Protein AF-A0A529M9T6-F1 (afdb_monomer_lite)

Radius of gyration: 28.78 Å; chains: 1; bounding box: 66×25×83 Å

pLDDT: mean 85.81, std 8.98, range [52.19, 96.62]

Sequence (187 aa):
VKELLFAYVKSPSLRHIRDPYSLIRLAQEIVRRIDRGNSIWRKWDGQREVLLKSALGCWVPIEALRDFINEMPGPQVTTTDVSQRLRAFEDEEYFSYPKEELRPGCLAIYEKETAEGTELPAIIGLLRDHVEREEEWLRLEQEERYKRSREEDRIAREQRLLSGADCKWTQLQKSPHWYCRANGRTY

Foldseek 3Di:
DVVLVVVVVPPPDPVLVVDPVSVVVSVVVVCCVVCVVVPLPQQDDPVLVVLLVLLALFADPLVLSQVVSCVDDGDRDDSVSSVVSSVVCVVPPVGDHHDPVCNVVLVVLVVVCVVVVHDPSVSSVVRVVSSVVVVVVVVVVVVVVVVVVVVVVLVVQLVCVVVQHFHDWHDHPPDPDTWTADPSDID

Secondary structure (DSSP, 8-state):
-HHHHHHHHT-S-SHHHH-HHHHHHHHHHHHHHHHTT--STTS--HHHHHHHHHTTTS---HHHHHHHHHHSSSS---HHHHHHHHHHHHHHS-PPPPPGGGHHHHHHHHHHHHHHT--HHHHHHHHHHHHHHHHHHHHHHHHHHHHHHHHHHHHHHHHHHHHT--EEEEESTT-S-EEEEETTEE-

Structure (mmCIF, N/CA/C/O backbone):
data_AF-A0A529M9T6-F1
#
_entry.id   AF-A0A529M9T6-F1
#
loop_
_atom_site.group_PDB
_atom_site.id
_atom_site.type_symbol
_atom_site.label_atom_id
_atom_site.label_alt_id
_atom_site.label_comp_id
_atom_site.label_asym_id
_atom_site.label_entity_id
_atom_site.label_seq_id
_atom_site.pdbx_PDB_ins_code
_atom_site.Cartn_x
_atom_site.Cartn_y
_atom_site.Cartn_z
_atom_site.occupancy
_atom_site.B_iso_or_equiv
_atom_site.auth_seq_id
_atom_site.auth_comp_id
_atom_site.auth_asym_id
_atom_site.auth_atom_id
_atom_site.pdbx_PDB_model_num
ATOM 1 N N . VAL A 1 1 ? 10.023 9.482 29.585 1.00 77.38 1 VAL A N 1
ATOM 2 C CA . VAL A 1 1 ? 10.891 8.369 29.123 1.00 77.38 1 VAL A CA 1
ATOM 3 C C . VAL A 1 1 ? 12.274 8.430 29.759 1.00 77.38 1 VAL A C 1
ATOM 5 O O . VAL A 1 1 ? 12.606 7.513 30.493 1.00 77.38 1 VAL A O 1
ATOM 8 N N . LYS A 1 2 ? 13.039 9.520 29.573 1.00 81.38 2 LYS A N 1
ATOM 9 C CA . LYS A 1 2 ? 14.384 9.705 30.158 1.00 81.38 2 LYS A CA 1
ATOM 10 C C . LYS A 1 2 ? 14.455 9.383 31.662 1.00 81.38 2 LYS A C 1
ATOM 12 O O . LYS A 1 2 ? 15.309 8.614 32.080 1.00 81.38 2 LYS A O 1
ATOM 17 N N . GLU A 1 3 ? 13.516 9.892 32.456 1.00 83.38 3 GLU A N 1
ATOM 18 C CA . GLU A 1 3 ? 13.444 9.626 33.905 1.00 83.38 3 GLU A CA 1
ATOM 19 C C . GLU A 1 3 ? 13.220 8.146 34.255 1.00 83.38 3 GLU A C 1
ATOM 21 O O . GLU A 1 3 ? 13.843 7.654 35.189 1.00 83.38 3 GLU A O 1
ATOM 26 N N . LEU A 1 4 ? 12.394 7.421 33.489 1.00 83.69 4 LEU A N 1
ATOM 27 C CA . LEU A 1 4 ? 12.143 5.988 33.703 1.00 83.69 4 LEU A CA 1
ATOM 28 C C . LEU A 1 4 ? 13.400 5.158 33.432 1.00 83.69 4 LEU A C 1
ATOM 30 O O . LEU A 1 4 ? 13.727 4.265 34.205 1.00 83.69 4 LEU A O 1
ATOM 34 N N . LEU A 1 5 ? 14.132 5.492 32.366 1.00 83.81 5 LEU A N 1
ATOM 35 C CA . LEU A 1 5 ? 15.400 4.840 32.037 1.00 83.81 5 LEU A CA 1
ATOM 36 C C . LEU A 1 5 ? 16.449 5.096 33.124 1.00 83.81 5 LEU A C 1
ATOM 38 O O . LEU A 1 5 ? 17.110 4.163 33.572 1.00 83.81 5 LEU A O 1
ATOM 42 N N . PHE A 1 6 ? 16.566 6.337 33.607 1.00 84.81 6 PHE A N 1
ATOM 43 C CA . PHE A 1 6 ? 17.484 6.648 34.704 1.00 84.81 6 PHE A CA 1
ATOM 44 C C . PHE A 1 6 ? 17.085 5.972 36.015 1.00 84.81 6 PHE A C 1
ATOM 46 O O . PHE A 1 6 ? 17.969 5.493 36.717 1.00 84.81 6 PHE A O 1
ATOM 53 N N . ALA A 1 7 ? 15.795 5.899 36.344 1.00 82.81 7 ALA A N 1
ATOM 54 C CA . ALA A 1 7 ? 15.318 5.184 37.526 1.00 82.81 7 ALA A CA 1
ATOM 55 C C . ALA A 1 7 ? 15.616 3.679 37.435 1.00 82.81 7 ALA A C 1
ATOM 57 O O . ALA A 1 7 ? 16.066 3.081 38.409 1.00 82.81 7 ALA A O 1
ATOM 58 N N . TYR A 1 8 ? 15.442 3.087 36.250 1.00 83.25 8 TYR A N 1
ATOM 59 C CA . TYR A 1 8 ? 15.767 1.686 36.007 1.00 83.25 8 TYR A CA 1
ATOM 60 C C . TYR A 1 8 ? 17.269 1.422 36.146 1.00 83.25 8 TYR A C 1
ATOM 62 O O . TYR A 1 8 ? 17.666 0.503 36.847 1.00 83.25 8 TYR A O 1
ATOM 70 N N . VAL A 1 9 ? 18.129 2.246 35.546 1.00 82.56 9 VAL A N 1
ATOM 71 C CA . VAL A 1 9 ? 19.590 2.048 35.602 1.00 82.56 9 VAL A CA 1
ATOM 72 C C . VAL A 1 9 ? 20.173 2.358 36.988 1.00 82.56 9 VAL A C 1
ATOM 74 O O . VAL A 1 9 ? 21.139 1.721 37.394 1.00 82.56 9 VAL A O 1
ATOM 77 N N . LYS A 1 10 ? 19.582 3.296 37.741 1.00 81.06 10 LYS A N 1
ATOM 78 C CA . LYS A 1 10 ? 20.020 3.662 39.103 1.00 81.06 10 LYS A CA 1
ATOM 79 C C . LYS A 1 10 ? 19.550 2.697 40.199 1.00 81.06 10 LYS A C 1
ATOM 81 O O . LYS A 1 10 ? 19.885 2.913 41.362 1.00 81.06 10 LYS A O 1
ATOM 86 N N . SER A 1 11 ? 18.772 1.667 39.860 1.00 77.69 11 SER A N 1
ATOM 87 C CA . SER A 1 11 ? 18.378 0.625 40.813 1.00 77.69 11 SER A CA 1
ATOM 88 C C . SER A 1 11 ? 19.625 -0.002 41.465 1.00 77.69 11 SER A C 1
ATOM 90 O O . SER A 1 11 ? 20.538 -0.403 40.743 1.00 77.69 11 SER A O 1
ATOM 92 N N . PRO A 1 12 ? 19.673 -0.136 42.806 1.00 72.75 12 PRO A N 1
ATOM 93 C CA . PRO A 1 12 ? 20.829 -0.697 43.518 1.00 72.75 12 PRO A CA 1
ATOM 94 C C . PRO A 1 12 ? 21.137 -2.154 43.151 1.00 72.75 12 PRO A C 1
ATOM 96 O O . PRO A 1 12 ? 22.281 -2.598 43.217 1.00 72.75 12 PRO A O 1
ATOM 99 N N . SER A 1 13 ? 20.112 -2.917 42.773 1.00 74.31 13 SER A N 1
ATOM 100 C CA . SER A 1 13 ? 20.285 -4.255 42.212 1.00 74.31 13 SER A CA 1
ATOM 101 C C . SER A 1 13 ? 20.585 -4.109 40.730 1.00 74.31 13 SER A C 1
ATOM 103 O O . SER A 1 13 ? 19.884 -3.353 40.084 1.00 74.31 13 SER A O 1
ATOM 105 N N . LEU A 1 14 ? 21.570 -4.828 40.184 1.00 75.12 14 LEU A N 1
ATOM 106 C CA . LEU A 1 14 ? 21.816 -4.921 38.732 1.00 75.12 14 LEU A CA 1
ATOM 107 C C . LEU A 1 14 ? 21.153 -6.159 38.104 1.00 75.12 14 LEU A C 1
ATOM 109 O O . LEU A 1 14 ? 21.228 -6.361 36.892 1.00 75.12 14 LEU A O 1
ATOM 113 N N . ARG A 1 15 ? 20.518 -7.014 38.921 1.00 75.62 15 ARG A N 1
ATOM 114 C CA . ARG A 1 15 ? 19.908 -8.273 38.461 1.00 75.62 15 ARG A CA 1
ATOM 115 C C . ARG A 1 15 ? 18.728 -8.031 37.524 1.00 75.62 15 ARG A C 1
ATOM 117 O O . ARG A 1 15 ? 18.548 -8.788 36.580 1.00 75.62 15 ARG A O 1
ATOM 124 N N . HIS A 1 16 ? 17.972 -6.959 37.748 1.00 74.44 16 HIS A N 1
ATOM 125 C CA . HIS A 1 16 ? 16.815 -6.593 36.931 1.00 74.44 16 HIS A CA 1
ATOM 126 C C . HIS A 1 16 ? 17.214 -6.172 35.507 1.00 74.44 16 HIS A C 1
ATOM 128 O O . HIS A 1 16 ? 16.446 -6.378 34.581 1.00 74.44 16 HIS A O 1
ATOM 134 N N . ILE A 1 17 ? 18.436 -5.671 35.283 1.00 76.56 17 ILE A N 1
ATOM 135 C CA . ILE A 1 17 ? 18.924 -5.317 33.934 1.00 76.56 17 ILE A CA 1
ATOM 136 C C . ILE A 1 17 ? 19.012 -6.550 33.024 1.00 76.56 17 ILE A C 1
ATOM 138 O O . ILE A 1 17 ? 18.833 -6.432 31.816 1.00 76.56 17 ILE A O 1
ATOM 142 N N . ARG A 1 18 ? 19.275 -7.731 33.597 1.00 73.88 18 ARG A N 1
ATOM 143 C CA . ARG A 1 18 ? 19.380 -9.003 32.864 1.00 73.88 18 ARG A CA 1
ATOM 144 C C . ARG A 1 18 ? 18.136 -9.883 32.994 1.00 73.88 18 ARG A C 1
ATOM 146 O O . ARG A 1 18 ? 18.098 -10.942 32.379 1.00 73.88 18 ARG A O 1
ATOM 153 N N . ASP A 1 19 ? 17.154 -9.470 33.790 1.00 82.06 19 ASP A N 1
ATOM 154 C CA . ASP A 1 19 ? 15.892 -10.182 33.967 1.00 82.06 19 ASP A CA 1
ATOM 155 C C . ASP A 1 19 ? 14.918 -9.804 32.836 1.00 82.06 19 ASP A C 1
ATOM 157 O O . ASP A 1 19 ? 14.508 -8.638 32.748 1.00 82.06 19 ASP A O 1
ATOM 161 N N . PRO A 1 20 ? 14.512 -10.764 31.984 1.00 78.81 20 PRO A N 1
ATOM 162 C CA . PRO A 1 20 ? 13.568 -10.507 30.901 1.00 78.81 20 PRO A CA 1
ATOM 163 C C . PRO A 1 20 ? 12.250 -9.900 31.391 1.00 78.81 20 PRO A C 1
ATOM 165 O O . PRO A 1 20 ? 11.686 -9.036 30.722 1.00 78.81 20 PRO A O 1
ATOM 168 N N . TYR A 1 21 ? 11.774 -10.293 32.576 1.00 81.00 21 TYR A N 1
ATOM 169 C CA . TYR A 1 21 ? 10.503 -9.807 33.107 1.00 81.00 21 TYR A CA 1
ATOM 170 C C . TYR A 1 21 ? 10.567 -8.321 33.487 1.00 81.00 21 TYR A C 1
ATOM 172 O O . TYR A 1 21 ? 9.684 -7.534 33.136 1.00 81.00 21 TYR A O 1
ATOM 180 N N . SER A 1 22 ? 11.647 -7.908 34.149 1.00 83.25 22 SER A N 1
ATOM 181 C CA . SER A 1 22 ? 11.893 -6.508 34.506 1.00 83.25 22 SER A CA 1
ATOM 182 C C . SER A 1 22 ? 12.044 -5.603 33.276 1.00 83.25 22 SER A C 1
ATOM 184 O O . SER A 1 22 ? 11.529 -4.481 33.278 1.00 83.25 22 SER A O 1
ATOM 186 N N . LEU A 1 23 ? 12.673 -6.103 32.204 1.00 81.81 23 LEU A N 1
ATOM 187 C CA . LEU A 1 23 ? 12.792 -5.382 30.933 1.00 81.81 23 LEU A CA 1
ATOM 188 C C . LEU A 1 23 ? 11.438 -5.221 30.233 1.00 81.81 23 LEU A C 1
ATOM 190 O O . LEU A 1 23 ? 11.101 -4.115 29.811 1.00 81.81 23 LEU A O 1
ATOM 194 N N . ILE A 1 24 ? 10.638 -6.291 30.163 1.00 79.31 24 ILE A N 1
ATOM 195 C CA . ILE A 1 24 ? 9.276 -6.247 29.606 1.00 79.31 24 ILE A CA 1
ATOM 196 C C . ILE A 1 24 ? 8.422 -5.237 30.378 1.00 79.31 24 ILE A C 1
ATOM 198 O O . ILE A 1 24 ? 7.727 -4.417 29.777 1.00 79.31 24 ILE A O 1
ATOM 202 N N . ARG A 1 25 ? 8.519 -5.231 31.711 1.00 83.88 25 ARG A N 1
ATOM 203 C CA . ARG A 1 25 ? 7.798 -4.278 32.560 1.00 83.88 25 ARG A CA 1
ATOM 204 C C . ARG A 1 25 ? 8.230 -2.831 32.309 1.00 83.88 25 ARG A C 1
ATOM 206 O O . ARG A 1 25 ? 7.371 -1.957 32.211 1.00 83.88 25 ARG A O 1
ATOM 213 N N . LEU A 1 26 ? 9.533 -2.561 32.181 1.00 85.81 26 LEU A N 1
ATOM 214 C CA . LEU A 1 26 ? 10.032 -1.223 31.844 1.00 85.81 26 LEU A CA 1
ATOM 215 C C . LEU A 1 26 ? 9.532 -0.770 30.469 1.00 85.81 26 LEU A C 1
ATOM 217 O O . LEU A 1 26 ? 9.097 0.372 30.330 1.00 85.81 26 LEU A O 1
ATOM 221 N N . ALA A 1 27 ? 9.574 -1.654 29.471 1.00 80.06 27 ALA A N 1
ATOM 222 C CA . ALA A 1 27 ? 9.072 -1.365 28.133 1.00 80.06 27 ALA A CA 1
ATOM 223 C C . ALA A 1 27 ? 7.578 -1.010 28.170 1.00 80.06 27 ALA A C 1
ATOM 225 O O . ALA A 1 27 ? 7.183 0.023 27.632 1.00 80.06 27 ALA A O 1
ATOM 226 N N . GLN A 1 28 ? 6.763 -1.787 28.890 1.00 79.50 28 GLN A N 1
ATOM 227 C CA . GLN A 1 28 ? 5.339 -1.494 29.089 1.00 79.50 28 GLN A CA 1
ATOM 228 C C . GLN A 1 28 ? 5.109 -0.143 29.780 1.00 79.50 28 GLN A C 1
ATOM 230 O O . GLN A 1 28 ? 4.213 0.602 29.388 1.00 79.50 28 GLN A O 1
ATOM 235 N N . GLU A 1 29 ? 5.918 0.209 30.779 1.00 82.56 29 GLU A N 1
ATOM 236 C CA . GLU A 1 29 ? 5.811 1.486 31.494 1.00 82.56 29 GLU A CA 1
ATOM 237 C C . GLU A 1 29 ? 6.210 2.680 30.609 1.00 82.56 29 GLU A C 1
ATOM 239 O O . GLU A 1 29 ? 5.573 3.736 30.636 1.00 82.56 29 GLU A O 1
ATOM 244 N N . ILE A 1 30 ? 7.245 2.507 29.779 1.00 83.50 30 ILE A N 1
ATOM 245 C CA . ILE A 1 30 ? 7.661 3.492 28.776 1.00 83.50 30 ILE A CA 1
ATOM 246 C C . ILE A 1 30 ? 6.542 3.700 27.759 1.00 83.50 30 ILE A C 1
ATOM 248 O O . ILE A 1 30 ? 6.157 4.847 27.537 1.00 83.50 30 ILE A O 1
ATOM 252 N N . VAL A 1 31 ? 5.993 2.616 27.205 1.00 76.12 31 VAL A N 1
ATOM 253 C CA . VAL A 1 31 ? 4.872 2.664 26.260 1.00 76.12 31 VAL A CA 1
ATOM 254 C C . VAL A 1 31 ? 3.684 3.374 26.900 1.00 76.12 31 VAL A C 1
ATOM 256 O O . VAL A 1 31 ? 3.234 4.371 26.355 1.00 76.12 31 VAL A O 1
ATOM 259 N N . ARG A 1 32 ? 3.253 2.988 28.107 1.00 74.69 32 ARG A N 1
ATOM 260 C CA . ARG A 1 32 ? 2.145 3.650 28.826 1.00 74.69 32 ARG A CA 1
ATOM 261 C C . ARG A 1 32 ? 2.371 5.147 29.045 1.00 74.69 32 ARG A C 1
ATOM 263 O O . ARG A 1 32 ? 1.433 5.937 28.948 1.00 74.69 32 ARG A O 1
ATOM 270 N N . ARG A 1 33 ? 3.602 5.562 29.361 1.00 78.00 33 ARG A N 1
ATOM 271 C CA . ARG A 1 33 ? 3.925 6.972 29.642 1.00 78.00 33 ARG A CA 1
ATOM 272 C C . ARG A 1 33 ? 4.115 7.811 28.378 1.00 78.00 33 ARG A C 1
ATOM 274 O O . ARG A 1 33 ? 3.954 9.030 28.449 1.00 78.00 33 ARG A O 1
ATOM 281 N N . ILE A 1 34 ? 4.457 7.184 27.254 1.00 71.81 34 ILE A N 1
ATOM 282 C CA . ILE A 1 34 ? 4.408 7.797 25.920 1.00 71.81 34 ILE A CA 1
ATOM 283 C C . ILE A 1 34 ? 2.951 7.905 25.458 1.00 71.81 34 ILE A C 1
ATOM 285 O O . ILE A 1 34 ? 2.547 8.963 24.987 1.00 71.81 34 ILE A O 1
ATOM 289 N N . ASP A 1 35 ? 2.164 6.854 25.685 1.00 65.31 35 ASP A N 1
ATOM 290 C CA . ASP A 1 35 ? 0.774 6.722 25.250 1.00 65.31 35 ASP A CA 1
ATOM 291 C C . ASP A 1 35 ? -0.147 7.769 25.904 1.00 65.31 35 ASP A C 1
ATOM 293 O O . ASP A 1 35 ? -1.124 8.162 25.292 1.00 65.31 35 ASP A O 1
ATOM 297 N N . ARG A 1 36 ? 0.161 8.303 27.105 1.00 56.84 36 ARG A N 1
ATOM 298 C CA . ARG A 1 36 ? -0.544 9.440 27.773 1.00 56.84 36 ARG A CA 1
ATOM 299 C C . ARG A 1 36 ? -2.090 9.399 27.718 1.00 56.84 36 ARG A C 1
ATOM 301 O O . ARG A 1 36 ? -2.734 10.439 27.814 1.00 56.84 36 ARG A O 1
ATOM 308 N N . GLY A 1 37 ? -2.705 8.225 27.564 1.00 53.19 37 GLY A N 1
ATOM 309 C CA . GLY A 1 37 ? -4.151 8.106 27.333 1.00 53.19 37 GLY A CA 1
ATOM 310 C C . GLY A 1 37 ? -4.627 8.601 25.958 1.00 53.19 37 GLY A C 1
ATOM 311 O O . GLY A 1 37 ? -5.825 8.567 25.689 1.00 53.19 37 GLY A O 1
ATOM 312 N N . ASN A 1 38 ? -3.715 9.002 25.072 1.00 52.19 38 ASN A N 1
ATOM 313 C CA . ASN A 1 38 ? -3.966 9.364 23.683 1.00 52.19 38 ASN A CA 1
ATOM 314 C C . ASN A 1 38 ? -4.012 8.091 22.830 1.00 52.19 38 ASN A C 1
ATOM 316 O O . ASN A 1 38 ? -3.190 7.818 21.960 1.00 52.19 38 ASN A O 1
ATOM 320 N N . SER A 1 39 ? -4.998 7.278 23.175 1.00 57.28 39 SER A N 1
ATOM 321 C CA . SER A 1 39 ? -5.286 5.967 22.637 1.00 57.28 39 SER A CA 1
ATOM 322 C C . SER A 1 39 ? -5.776 6.084 21.185 1.00 57.28 39 SER A C 1
ATOM 324 O O . SER A 1 39 ? -6.949 5.868 20.886 1.00 57.28 39 SER A O 1
ATOM 326 N N . ILE A 1 40 ? -4.886 6.405 20.252 1.00 55.69 40 ILE A N 1
ATOM 327 C CA . ILE A 1 40 ? -5.127 6.049 18.850 1.00 55.69 40 ILE A CA 1
ATOM 328 C C . ILE A 1 40 ? -5.245 4.517 18.804 1.00 55.69 40 ILE A C 1
ATOM 330 O O . ILE A 1 40 ? -6.200 3.987 18.260 1.00 55.69 40 ILE A O 1
ATOM 334 N N . TRP A 1 41 ? -4.387 3.811 19.548 1.00 60.53 41 TRP A N 1
ATOM 335 C CA . TRP A 1 41 ? -4.288 2.350 19.574 1.00 60.53 41 TRP A CA 1
ATOM 336 C C . TRP A 1 41 ? -5.433 1.583 20.254 1.00 60.53 41 TRP A C 1
ATOM 338 O O . TRP A 1 41 ? -5.627 0.429 19.907 1.00 60.53 41 TRP A O 1
ATOM 348 N N . ARG A 1 42 ? -6.220 2.157 21.185 1.00 67.75 42 ARG A N 1
ATOM 349 C CA . ARG A 1 42 ? -7.407 1.444 21.737 1.00 67.75 42 ARG A CA 1
ATOM 350 C C . ARG A 1 42 ? -8.701 1.721 20.966 1.00 67.75 42 ARG A C 1
ATOM 352 O O . ARG A 1 42 ? -9.728 1.150 21.314 1.00 67.75 42 ARG A O 1
ATOM 359 N N . LYS A 1 43 ? -8.681 2.608 19.959 1.00 76.19 43 LYS A N 1
ATOM 360 C CA . LYS A 1 43 ? -9.819 2.805 19.033 1.00 76.19 43 LYS A CA 1
ATOM 361 C C . LYS A 1 43 ? -9.922 1.679 18.002 1.00 76.19 43 LYS A C 1
ATOM 363 O O . LYS A 1 43 ? -10.978 1.492 17.397 1.00 76.19 43 LYS A O 1
ATOM 368 N N . TRP A 1 44 ? -8.816 0.968 17.823 1.00 81.88 44 TRP A N 1
ATOM 369 C CA . TRP A 1 44 ? -8.627 -0.094 16.857 1.00 81.88 44 TRP A CA 1
ATOM 370 C C . TRP A 1 44 ? -8.701 -1.430 17.589 1.00 81.88 44 TRP A C 1
ATOM 372 O O . TRP A 1 44 ? -7.797 -1.796 18.336 1.00 81.88 44 TRP A O 1
ATOM 382 N N . ASP A 1 45 ? -9.831 -2.115 17.440 1.00 79.62 45 ASP A N 1
ATOM 383 C CA . ASP A 1 45 ? -9.969 -3.514 17.830 1.00 79.62 45 ASP A CA 1
ATOM 384 C C . ASP A 1 45 ? -9.694 -4.426 16.625 1.00 79.62 45 ASP A C 1
ATOM 386 O O . ASP A 1 45 ? -9.535 -3.959 15.495 1.00 79.62 45 ASP A O 1
ATOM 390 N N . GLY A 1 46 ? -9.639 -5.740 16.853 1.00 82.06 46 GLY A N 1
ATOM 391 C CA . GLY A 1 46 ? -9.264 -6.689 15.806 1.00 82.06 46 GLY A CA 1
ATOM 392 C C . GLY A 1 46 ? -10.141 -6.615 14.550 1.00 82.06 46 GLY A C 1
ATOM 393 O O . GLY A 1 46 ? -9.615 -6.723 13.449 1.00 82.06 46 GLY A O 1
ATOM 394 N N . GLN A 1 47 ? -11.454 -6.391 14.675 1.00 87.19 47 GLN A N 1
ATOM 395 C CA . GLN A 1 47 ? -12.334 -6.339 13.501 1.00 87.19 47 GLN A CA 1
ATOM 396 C C . GLN A 1 47 ? -12.161 -5.033 12.719 1.00 87.19 47 GLN A C 1
ATOM 398 O O . GLN A 1 47 ? -12.080 -5.065 11.490 1.00 87.19 47 GLN A O 1
ATOM 403 N N . ARG A 1 48 ? -12.049 -3.896 13.416 1.00 91.38 48 ARG A N 1
ATOM 404 C CA . ARG A 1 48 ? -11.799 -2.589 12.789 1.00 91.38 48 ARG A CA 1
ATOM 405 C C . ARG A 1 48 ? -10.440 -2.550 12.092 1.00 91.38 48 ARG A C 1
ATOM 407 O O . ARG A 1 48 ? -10.322 -1.988 11.006 1.00 91.38 48 ARG A O 1
ATOM 414 N N . GLU A 1 49 ? -9.423 -3.177 12.685 1.00 90.06 49 GLU A N 1
ATOM 415 C CA . GLU A 1 49 ? -8.108 -3.312 12.052 1.00 90.06 49 GLU A CA 1
ATOM 416 C C . GLU A 1 49 ? -8.145 -4.198 10.813 1.00 90.06 49 GLU A C 1
ATOM 418 O O . GLU A 1 49 ? -7.556 -3.830 9.802 1.00 90.06 49 GLU A O 1
ATOM 423 N N . VAL A 1 50 ? -8.846 -5.335 10.856 1.00 90.31 50 VAL A N 1
ATOM 424 C CA . VAL A 1 50 ? -8.960 -6.239 9.699 1.00 90.31 50 VAL A CA 1
ATOM 425 C C . VAL A 1 50 ? -9.574 -5.523 8.497 1.00 90.31 50 VAL A C 1
ATOM 427 O O . VAL A 1 50 ? -9.054 -5.648 7.388 1.00 90.31 50 VAL A O 1
ATOM 430 N N . LEU A 1 51 ? -10.626 -4.729 8.710 1.00 91.94 51 LEU A N 1
ATOM 431 C CA . LEU A 1 51 ? -11.231 -3.935 7.643 1.00 91.94 51 LEU A CA 1
ATOM 432 C C . LEU A 1 51 ? -10.240 -2.916 7.066 1.00 91.94 51 LEU A C 1
ATOM 434 O O . LEU A 1 51 ? -10.060 -2.863 5.850 1.00 91.94 51 LEU A O 1
ATOM 438 N N . LEU A 1 52 ? -9.561 -2.137 7.914 1.00 91.19 52 LEU A N 1
ATOM 439 C CA . LEU A 1 52 ? -8.573 -1.167 7.434 1.00 91.19 52 LEU A CA 1
ATOM 440 C C . LEU A 1 52 ? -7.441 -1.836 6.663 1.00 91.19 52 LEU A C 1
ATOM 442 O O . LEU A 1 52 ? -7.053 -1.339 5.612 1.00 91.19 52 LEU A O 1
ATOM 446 N N . LYS A 1 53 ? -6.952 -2.978 7.151 1.00 90.50 53 LYS A N 1
ATOM 447 C CA . LYS A 1 53 ? -5.921 -3.755 6.463 1.00 90.50 53 LYS A CA 1
ATOM 448 C C . LYS A 1 53 ? -6.388 -4.252 5.104 1.00 90.50 53 LYS A C 1
ATOM 450 O O . LYS A 1 53 ? -5.613 -4.226 4.158 1.00 90.50 53 LYS A O 1
ATOM 455 N N . SER A 1 54 ? -7.653 -4.657 4.975 1.00 90.19 54 SER A N 1
ATOM 456 C CA . SER A 1 54 ? -8.201 -5.029 3.666 1.00 90.19 54 SER A CA 1
ATOM 457 C C . SER A 1 54 ? -8.293 -3.853 2.693 1.00 90.19 54 SER A C 1
ATOM 459 O O . SER A 1 54 ? -8.238 -4.075 1.491 1.00 90.19 54 SER A O 1
ATOM 461 N N . ALA A 1 55 ? -8.395 -2.621 3.199 1.00 91.19 55 ALA A N 1
ATOM 462 C CA . ALA A 1 55 ? -8.406 -1.413 2.382 1.00 91.19 55 ALA A CA 1
ATOM 463 C C . ALA A 1 55 ? -6.992 -0.921 2.010 1.00 91.19 55 ALA A C 1
ATOM 465 O O . ALA A 1 55 ? -6.862 0.013 1.220 1.00 91.19 55 ALA A O 1
ATOM 466 N N . LEU A 1 56 ? -5.924 -1.524 2.548 1.00 88.81 56 LEU A N 1
ATOM 467 C CA . LEU A 1 56 ? -4.554 -1.146 2.196 1.00 88.81 56 LEU A CA 1
ATOM 468 C C . LEU A 1 56 ? -4.255 -1.466 0.734 1.00 88.81 56 LEU A C 1
ATOM 470 O O . LEU A 1 56 ? -4.692 -2.480 0.193 1.00 88.81 56 LEU A O 1
ATOM 474 N N . GLY A 1 57 ? -3.491 -0.582 0.094 1.00 85.44 57 GLY A N 1
ATOM 475 C CA . GLY A 1 57 ? -3.115 -0.729 -1.312 1.00 85.44 57 GLY A CA 1
ATOM 476 C C . GLY A 1 57 ? -4.244 -0.445 -2.309 1.00 85.44 57 GLY A C 1
ATOM 477 O O . GLY A 1 57 ? -3.997 -0.497 -3.510 1.00 85.44 57 GLY A O 1
ATOM 478 N N . CYS A 1 58 ? -5.451 -0.084 -1.858 1.00 90.00 58 CYS A N 1
ATOM 479 C CA . CYS A 1 58 ? -6.537 0.363 -2.730 1.00 90.00 58 CYS A CA 1
ATOM 480 C C . CYS A 1 58 ? -7.010 1.779 -2.378 1.00 90.00 58 CYS A C 1
ATOM 482 O O . CYS A 1 58 ? -6.833 2.266 -1.261 1.00 90.00 58 CYS A O 1
ATOM 484 N N . TRP A 1 59 ? -7.600 2.470 -3.354 1.00 92.56 59 TRP A N 1
ATOM 485 C CA . TRP A 1 59 ? -8.097 3.830 -3.159 1.00 92.56 59 TRP A CA 1
ATOM 486 C C . TRP A 1 59 ? -9.560 3.814 -2.724 1.00 92.56 59 TRP A C 1
ATOM 488 O O . TRP A 1 59 ? -10.465 3.759 -3.555 1.00 92.56 59 TRP A O 1
ATOM 498 N N . VAL A 1 60 ? -9.779 3.898 -1.412 1.00 93.44 60 VAL A N 1
ATOM 499 C CA . VAL A 1 60 ? -11.106 4.028 -0.794 1.00 93.44 60 VAL A CA 1
ATOM 500 C C . VAL A 1 60 ? -11.230 5.411 -0.151 1.00 93.44 60 VAL A C 1
ATOM 502 O O . VAL A 1 60 ? -10.287 5.846 0.520 1.00 93.44 60 VAL A O 1
ATOM 505 N N . PRO A 1 61 ? -12.367 6.117 -0.295 1.00 95.00 61 PRO A N 1
ATOM 506 C CA . PRO A 1 61 ? -12.594 7.364 0.428 1.00 95.00 61 PRO A CA 1
ATOM 507 C C . PRO A 1 61 ? -12.477 7.180 1.948 1.00 95.00 61 PRO A C 1
ATOM 509 O O . PRO A 1 61 ? -13.101 6.298 2.542 1.00 95.00 61 PRO A O 1
ATOM 512 N N . ILE A 1 62 ? -11.681 8.035 2.593 1.00 94.19 62 ILE A N 1
ATOM 513 C CA . ILE A 1 62 ? -11.394 7.949 4.035 1.00 94.19 62 ILE A CA 1
ATOM 514 C C . ILE A 1 62 ? -12.667 8.184 4.854 1.00 94.19 62 ILE A C 1
ATOM 516 O O . ILE A 1 62 ? -12.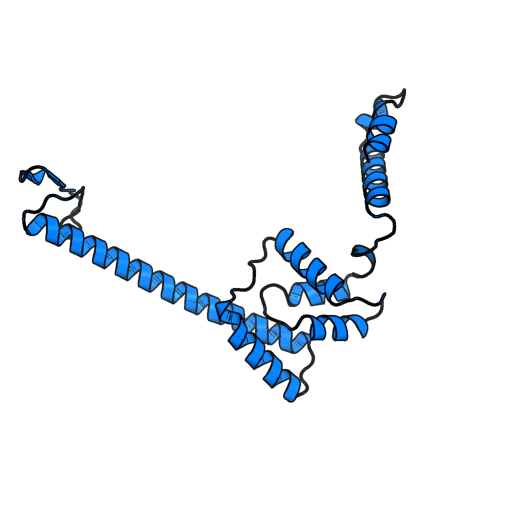855 7.582 5.910 1.00 94.19 62 ILE A O 1
ATOM 520 N N . GLU A 1 63 ? -13.549 9.050 4.366 1.00 94.88 63 GLU A N 1
ATOM 521 C CA . GLU A 1 63 ? -14.847 9.346 4.960 1.00 94.88 63 GLU A CA 1
ATOM 522 C C . GLU A 1 63 ? -15.731 8.098 4.999 1.00 94.88 63 GLU A C 1
ATOM 524 O O . GLU A 1 63 ? -16.313 7.808 6.040 1.00 94.88 63 GLU A O 1
ATOM 529 N N . ALA A 1 64 ? -15.748 7.315 3.918 1.00 94.19 64 ALA A N 1
ATOM 530 C CA . ALA A 1 64 ? -16.514 6.076 3.844 1.00 94.19 64 ALA A CA 1
ATOM 531 C C . ALA A 1 64 ? -15.990 5.024 4.829 1.00 94.19 64 ALA A C 1
ATOM 533 O O . ALA A 1 64 ? -16.769 4.393 5.542 1.00 94.19 64 ALA A O 1
ATOM 534 N N . LEU A 1 65 ? -14.662 4.884 4.928 1.00 94.88 65 LEU A N 1
ATOM 535 C CA . LEU A 1 65 ? -14.036 4.017 5.927 1.00 94.88 65 LEU A CA 1
ATOM 536 C C . LEU A 1 65 ? -14.396 4.464 7.347 1.00 94.88 65 LEU A C 1
ATOM 538 O O . LEU A 1 65 ? -14.784 3.636 8.166 1.00 94.88 65 LEU A O 1
ATOM 542 N N . ARG A 1 66 ? -14.297 5.767 7.64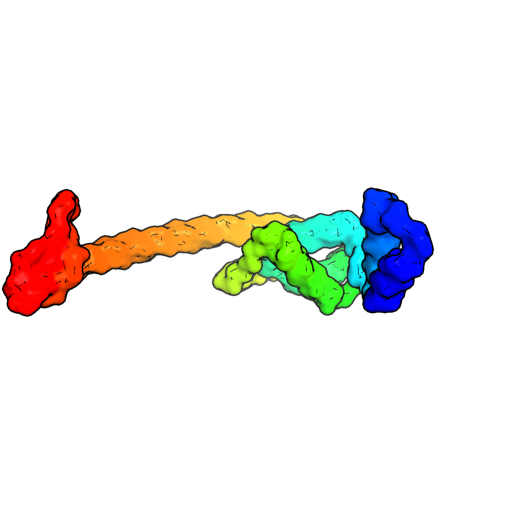3 1.00 95.50 66 ARG A N 1
ATOM 543 C CA . ARG A 1 66 ? -14.677 6.329 8.947 1.00 95.50 66 ARG A CA 1
ATOM 544 C C . ARG A 1 66 ? -16.124 5.986 9.291 1.00 95.50 66 ARG A C 1
ATOM 546 O O . ARG A 1 66 ? -16.376 5.553 10.413 1.00 95.50 66 ARG A O 1
ATOM 553 N N . ASP A 1 67 ? -17.046 6.225 8.365 1.00 95.25 67 ASP A N 1
ATOM 554 C CA . ASP A 1 67 ? -18.478 6.042 8.600 1.00 95.25 67 ASP A CA 1
ATOM 555 C C . ASP A 1 67 ? -18.792 4.582 8.901 1.00 95.25 67 ASP A C 1
ATOM 557 O O . ASP A 1 67 ? -19.346 4.291 9.959 1.00 95.25 67 ASP A O 1
ATOM 561 N N . PHE A 1 68 ? -18.277 3.663 8.084 1.00 94.62 68 PHE A N 1
ATOM 562 C CA . PHE A 1 68 ? -18.433 2.232 8.322 1.00 94.62 68 PHE A CA 1
ATOM 563 C C . PHE A 1 68 ? -17.797 1.775 9.647 1.00 94.62 68 PHE A C 1
ATOM 565 O O . PHE A 1 68 ? -18.400 1.034 10.418 1.00 94.62 68 PHE A O 1
ATOM 572 N N . ILE A 1 69 ? -16.586 2.241 9.978 1.00 94.25 69 ILE A N 1
ATOM 573 C CA . ILE A 1 69 ? -15.918 1.885 11.246 1.00 94.25 69 ILE A CA 1
ATOM 574 C C . ILE A 1 69 ? -16.711 2.387 12.460 1.00 94.25 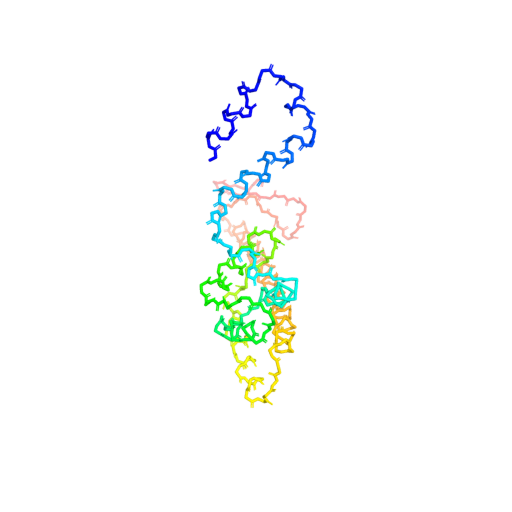69 ILE A C 1
ATOM 576 O O . ILE A 1 69 ? -16.719 1.735 13.506 1.00 94.25 69 ILE A O 1
ATOM 580 N N . ASN A 1 70 ? -17.378 3.534 12.342 1.00 94.50 70 ASN A N 1
ATOM 581 C CA . ASN A 1 70 ? -18.196 4.095 13.415 1.00 94.50 70 ASN A CA 1
ATOM 582 C C . ASN A 1 70 ? -19.532 3.367 13.614 1.00 94.50 70 ASN A C 1
ATOM 584 O O . ASN A 1 70 ? -20.112 3.497 14.694 1.00 94.50 70 ASN A O 1
ATOM 588 N N . GLU A 1 71 ? -19.992 2.589 12.633 1.00 93.75 71 GLU A N 1
ATOM 589 C CA . GLU A 1 71 ? -21.117 1.656 12.791 1.00 93.75 71 GLU A CA 1
ATOM 590 C C . GLU A 1 71 ? -20.710 0.388 13.556 1.00 93.75 71 GLU A C 1
ATOM 592 O O . GLU A 1 71 ? -21.533 -0.237 14.230 1.00 93.75 71 GLU A O 1
ATOM 597 N N . MET A 1 72 ? -19.425 0.024 13.517 1.00 91.75 72 MET A N 1
ATOM 598 C CA . MET A 1 72 ? -18.891 -1.103 14.280 1.00 91.75 72 MET A CA 1
ATOM 599 C C . MET A 1 72 ? -18.786 -0.765 15.780 1.00 91.75 72 MET A C 1
ATOM 601 O O . MET A 1 72 ? -18.506 0.384 16.140 1.00 91.75 72 MET A O 1
ATOM 605 N N . PRO A 1 73 ? -18.906 -1.752 16.691 1.00 88.81 73 PRO A N 1
ATOM 606 C CA . PRO A 1 73 ? -18.713 -1.532 18.124 1.00 88.81 73 PRO A CA 1
ATOM 607 C C . PRO A 1 73 ? -17.349 -0.905 18.441 1.00 88.81 73 PRO A C 1
ATOM 609 O O . PRO A 1 73 ? -16.337 -1.307 17.877 1.00 88.81 73 PRO A O 1
ATOM 612 N N . GLY A 1 74 ? -17.314 0.070 19.352 1.00 87.44 74 GLY A N 1
ATOM 613 C CA . GLY A 1 74 ? -16.076 0.686 19.840 1.00 87.44 74 GLY A CA 1
ATOM 614 C C . GLY A 1 74 ? -16.121 2.218 19.898 1.00 87.44 74 GLY A C 1
ATOM 615 O O . GLY A 1 74 ? -17.158 2.831 19.639 1.00 87.44 74 GLY A O 1
ATOM 616 N N . PRO A 1 75 ? -15.006 2.871 20.274 1.00 89.19 75 PRO A N 1
ATOM 617 C CA . PRO A 1 75 ? -14.942 4.327 20.365 1.00 89.19 75 PRO A CA 1
ATOM 618 C C . PRO A 1 75 ? -15.116 4.994 18.997 1.00 89.19 75 PRO A C 1
ATOM 620 O O . PRO A 1 75 ? -14.683 4.451 17.984 1.00 89.19 75 PRO A O 1
ATOM 623 N N . GLN A 1 76 ? -15.685 6.197 18.966 1.00 89.81 76 GLN A N 1
ATOM 624 C CA . GLN A 1 76 ? -15.796 6.969 17.728 1.00 89.81 76 GLN A CA 1
ATOM 625 C C . GLN A 1 76 ? -14.408 7.327 17.173 1.00 89.81 76 GLN A C 1
ATOM 627 O O . GLN A 1 76 ? -13.512 7.751 17.917 1.00 89.81 76 GLN A O 1
ATOM 632 N N . VAL A 1 77 ? -14.247 7.167 15.862 1.00 92.06 77 VAL A N 1
ATOM 633 C CA . VAL A 1 77 ? -13.042 7.521 15.113 1.00 92.06 77 VAL A CA 1
ATOM 634 C C . VAL A 1 77 ? -13.297 8.734 14.226 1.00 92.06 77 VAL A C 1
ATOM 636 O O . VAL A 1 77 ? -14.378 8.931 13.670 1.00 92.06 77 VAL A O 1
ATOM 639 N N . THR A 1 78 ? -12.275 9.570 14.099 1.00 92.00 78 THR A N 1
ATOM 640 C CA . THR A 1 78 ? -12.249 10.709 13.178 1.00 92.00 78 THR A CA 1
ATOM 641 C C . THR A 1 78 ? -11.585 10.320 11.857 1.00 92.00 78 THR A C 1
ATOM 643 O O . THR A 1 78 ? -10.871 9.321 11.780 1.00 92.00 78 THR A O 1
ATOM 646 N N . THR A 1 79 ? -11.755 11.136 10.813 1.00 92.81 79 THR A N 1
ATOM 647 C CA . THR A 1 79 ? -11.013 10.969 9.547 1.00 92.81 79 THR A CA 1
ATOM 648 C C . THR A 1 79 ? -9.500 11.002 9.767 1.00 92.81 79 THR A C 1
ATOM 650 O O . THR A 1 79 ? -8.766 10.225 9.160 1.00 92.81 79 THR A O 1
ATOM 653 N N . THR A 1 80 ? -9.027 11.850 10.686 1.00 89.88 80 THR A N 1
ATOM 654 C CA . THR A 1 80 ? -7.615 11.908 11.079 1.00 89.88 80 THR A CA 1
ATOM 655 C C . THR A 1 80 ? -7.155 10.603 11.719 1.00 89.88 80 THR A C 1
ATOM 657 O O . THR A 1 80 ? -6.071 10.133 11.386 1.00 89.88 80 THR A O 1
ATOM 660 N N . ASP A 1 81 ? -7.961 9.991 12.596 1.00 90.75 81 ASP A N 1
ATOM 661 C CA . ASP A 1 81 ? -7.616 8.697 13.200 1.00 90.75 81 ASP A CA 1
ATOM 662 C C . ASP A 1 81 ? -7.445 7.617 12.121 1.00 90.75 81 ASP A C 1
ATOM 664 O O . ASP A 1 81 ? -6.446 6.900 12.131 1.00 90.75 81 ASP A O 1
ATOM 668 N N . VAL A 1 82 ? -8.391 7.531 11.178 1.00 92.00 82 VAL A N 1
ATOM 669 C CA . VAL A 1 82 ? -8.366 6.565 10.064 1.00 92.00 82 VAL A CA 1
ATOM 670 C C . VAL A 1 82 ? -7.142 6.791 9.174 1.00 92.00 82 VAL A C 1
ATOM 672 O O . VAL A 1 82 ? -6.382 5.859 8.922 1.00 92.00 82 VAL A O 1
ATOM 675 N N . SER A 1 83 ? -6.907 8.034 8.742 1.00 90.38 83 SER A N 1
ATOM 676 C CA . SER A 1 83 ? -5.780 8.384 7.870 1.00 90.38 83 SER A CA 1
ATOM 677 C C . SER A 1 83 ? -4.429 8.072 8.517 1.00 90.38 83 SER A C 1
ATOM 679 O O . SER A 1 83 ? -3.555 7.493 7.875 1.00 90.38 83 SER A O 1
ATOM 681 N N . GLN A 1 84 ? -4.256 8.417 9.796 1.00 87.75 84 GLN A N 1
ATOM 682 C CA . GLN A 1 84 ? -3.024 8.113 10.525 1.00 87.75 84 GLN A CA 1
ATOM 683 C C . GLN A 1 84 ? -2.848 6.608 10.731 1.00 87.75 84 GLN A C 1
ATOM 685 O O . GLN A 1 84 ? -1.723 6.119 10.666 1.00 87.75 84 GLN A O 1
ATOM 690 N N . ARG A 1 85 ? -3.939 5.858 10.947 1.00 88.56 85 ARG A N 1
ATOM 691 C CA . ARG A 1 85 ? -3.850 4.406 11.119 1.00 88.56 85 ARG A CA 1
ATOM 692 C C . ARG A 1 85 ? -3.476 3.690 9.825 1.00 88.56 85 ARG A C 1
ATOM 694 O O . ARG A 1 85 ? -2.635 2.801 9.882 1.00 88.56 85 ARG A O 1
ATOM 701 N N . LEU A 1 86 ? -4.049 4.096 8.691 1.00 88.69 86 LEU A N 1
ATOM 702 C CA . LEU A 1 86 ? -3.673 3.574 7.374 1.00 88.69 86 LEU A CA 1
ATOM 703 C C . LEU A 1 86 ? -2.184 3.807 7.096 1.00 88.69 86 LEU A C 1
ATOM 705 O O . LEU A 1 86 ? -1.475 2.849 6.815 1.00 88.69 86 LEU A O 1
ATOM 709 N N . ARG A 1 87 ? -1.690 5.036 7.306 1.00 85.25 87 ARG A N 1
ATOM 710 C CA . ARG A 1 87 ? -0.257 5.351 7.157 1.00 85.25 87 ARG A CA 1
ATOM 711 C C . ARG A 1 87 ? 0.632 4.499 8.056 1.00 85.25 87 ARG A C 1
ATOM 713 O O . ARG A 1 87 ? 1.651 3.995 7.611 1.00 85.25 87 ARG A O 1
ATOM 720 N N . ALA A 1 88 ? 0.231 4.303 9.313 1.00 84.44 88 ALA A N 1
ATOM 721 C CA . ALA A 1 88 ? 0.984 3.451 10.228 1.00 84.44 88 ALA A CA 1
ATOM 722 C C . ALA A 1 88 ? 1.081 2.001 9.721 1.00 84.44 88 ALA A C 1
ATOM 724 O O . ALA A 1 88 ? 2.130 1.386 9.858 1.00 84.44 88 ALA A O 1
ATOM 725 N N . PHE A 1 89 ? 0.022 1.457 9.110 1.00 84.75 89 PHE A N 1
ATOM 726 C CA . PHE A 1 89 ? 0.083 0.122 8.509 1.00 84.75 89 PHE A CA 1
ATOM 727 C C . PHE A 1 89 ? 0.967 0.064 7.259 1.00 84.75 89 PHE A C 1
ATOM 729 O O . PHE A 1 89 ? 1.699 -0.909 7.087 1.00 84.75 89 PHE A O 1
ATOM 736 N N . GLU A 1 90 ? 0.925 1.092 6.410 1.00 81.62 90 GLU A N 1
ATOM 737 C CA . GLU A 1 90 ? 1.816 1.206 5.247 1.00 81.62 90 GLU A CA 1
ATOM 738 C C . GLU A 1 90 ? 3.292 1.210 5.681 1.00 81.62 90 GLU A C 1
ATOM 740 O O . GLU A 1 90 ? 4.116 0.521 5.080 1.00 81.62 90 GLU A O 1
ATOM 745 N N . ASP A 1 91 ? 3.607 1.908 6.776 1.00 78.62 91 ASP A N 1
ATOM 746 C CA . ASP A 1 91 ? 4.961 1.993 7.330 1.00 78.62 91 ASP A CA 1
ATOM 747 C C . ASP A 1 91 ? 5.413 0.691 8.037 1.00 78.62 91 ASP A C 1
ATOM 749 O O . ASP A 1 91 ? 6.604 0.369 8.041 1.00 78.62 91 ASP A O 1
ATOM 753 N N . GLU A 1 92 ? 4.492 -0.057 8.658 1.00 73.12 92 GLU A N 1
ATOM 754 C CA . GLU A 1 92 ? 4.795 -1.250 9.469 1.00 73.12 92 GLU A CA 1
ATOM 755 C C . GLU A 1 92 ? 4.864 -2.560 8.661 1.00 73.12 92 GLU A C 1
ATOM 757 O O . GLU A 1 92 ? 5.690 -3.422 8.969 1.00 73.12 92 GLU A O 1
ATOM 762 N N . GLU A 1 93 ? 3.997 -2.751 7.659 1.00 63.50 93 GLU A N 1
ATOM 763 C CA . GLU A 1 93 ? 3.701 -4.086 7.105 1.00 63.50 93 GLU A CA 1
ATOM 764 C C . GLU A 1 93 ? 4.255 -4.347 5.687 1.00 63.50 93 GLU A C 1
ATOM 766 O O . GLU A 1 93 ? 3.859 -5.316 5.044 1.00 63.50 93 GLU A O 1
ATOM 771 N N . TYR A 1 94 ? 5.214 -3.549 5.195 1.00 58.19 94 TYR A N 1
ATOM 772 C CA . TYR A 1 94 ? 5.759 -3.656 3.821 1.00 58.19 94 TYR A CA 1
ATOM 773 C C . TYR A 1 94 ? 4.677 -3.658 2.724 1.00 58.19 94 TYR A C 1
ATOM 775 O O . TYR A 1 94 ? 4.905 -4.166 1.621 1.00 58.19 94 TYR A O 1
ATOM 783 N N . PHE A 1 95 ? 3.495 -3.101 2.995 1.00 62.78 95 PHE A N 1
ATOM 784 C CA . PHE A 1 95 ? 2.516 -2.897 1.939 1.00 62.78 95 PHE A CA 1
ATOM 785 C C . PHE A 1 95 ? 3.048 -1.858 0.956 1.00 62.78 95 PHE A C 1
ATOM 787 O O . PHE A 1 95 ? 3.655 -0.859 1.340 1.00 62.78 95 PHE A O 1
ATOM 794 N N . SER A 1 96 ? 2.831 -2.101 -0.336 1.00 66.00 96 SER A N 1
ATOM 795 C CA . SER A 1 96 ? 3.072 -1.065 -1.332 1.00 66.00 96 SER A CA 1
ATOM 796 C C . SER A 1 96 ? 2.040 0.035 -1.133 1.00 66.00 96 SER A C 1
ATOM 798 O O . SER A 1 96 ? 0.843 -0.252 -1.065 1.00 66.00 96 SER A O 1
ATOM 800 N N . TYR A 1 97 ? 2.497 1.287 -1.101 1.00 74.31 97 TYR A N 1
ATOM 801 C CA . TYR A 1 97 ? 1.593 2.423 -1.235 1.00 74.31 97 TYR A CA 1
ATOM 802 C C . TYR A 1 97 ? 0.757 2.246 -2.512 1.00 74.31 97 TYR A C 1
ATOM 804 O O . TYR A 1 97 ? 1.303 1.811 -3.539 1.00 74.31 97 TYR A O 1
ATOM 812 N N . PRO A 1 98 ? -0.548 2.559 -2.465 1.00 79.75 98 PRO A N 1
ATOM 813 C CA . PRO A 1 98 ? -1.392 2.492 -3.644 1.00 79.75 98 PRO A CA 1
ATOM 814 C C . PRO A 1 98 ? -0.839 3.432 -4.722 1.00 79.75 98 PRO A C 1
ATOM 816 O O . PRO A 1 98 ? -0.557 4.604 -4.468 1.00 79.75 98 PRO A O 1
ATOM 819 N N . LYS A 1 99 ? -0.664 2.913 -5.939 1.00 85.50 99 LYS A N 1
ATOM 820 C CA . LYS A 1 99 ? -0.196 3.700 -7.088 1.00 85.50 99 LYS A CA 1
ATOM 821 C C . LYS A 1 99 ? -1.221 4.774 -7.443 1.00 85.50 99 LYS A C 1
ATOM 823 O O . LYS A 1 99 ? -2.403 4.463 -7.607 1.00 85.50 99 LYS A O 1
ATOM 828 N N . GLU A 1 100 ? -0.786 6.025 -7.579 1.00 88.62 100 GLU A N 1
ATOM 829 C CA . GLU A 1 100 ? -1.685 7.159 -7.860 1.00 88.62 100 GLU A C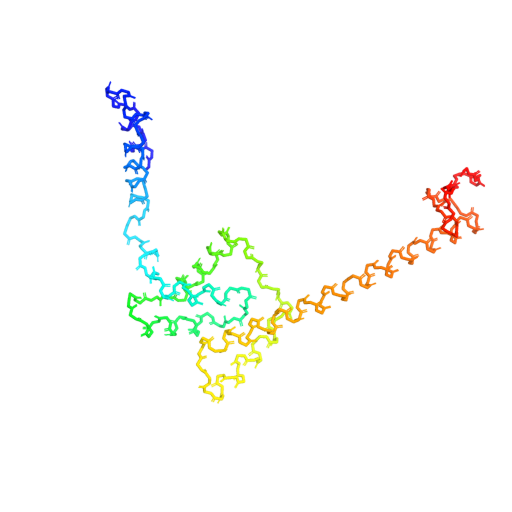A 1
ATOM 830 C C . GLU A 1 100 ? -2.404 6.986 -9.207 1.00 88.62 100 GLU A C 1
ATOM 832 O O . GLU A 1 100 ? -3.558 7.384 -9.351 1.00 88.62 100 GLU A O 1
ATOM 837 N N . GLU A 1 101 ? -1.771 6.317 -10.175 1.00 89.50 101 GLU A N 1
ATOM 838 C CA . GLU A 1 101 ? -2.344 6.036 -11.495 1.00 89.50 101 GLU A CA 1
ATOM 839 C C . GLU A 1 101 ? -3.621 5.185 -11.425 1.00 89.50 101 GLU A C 1
ATOM 841 O O . GLU A 1 101 ? -4.474 5.285 -12.305 1.00 89.50 101 GLU A O 1
ATOM 846 N N . LEU A 1 102 ? -3.782 4.380 -10.369 1.00 90.56 102 LEU A N 1
ATOM 847 C CA . LEU A 1 102 ? -4.932 3.488 -10.177 1.00 90.56 102 LEU A CA 1
ATOM 848 C C . LEU A 1 102 ? -6.095 4.155 -9.436 1.00 90.56 102 LEU A C 1
ATOM 850 O O . LEU A 1 102 ? -7.190 3.592 -9.350 1.00 90.56 102 LEU A O 1
ATOM 854 N N . ARG A 1 103 ? -5.885 5.367 -8.912 1.00 92.81 103 ARG A N 1
ATOM 855 C CA . ARG A 1 103 ? -6.895 6.106 -8.151 1.00 92.81 103 ARG A CA 1
ATOM 856 C C . ARG A 1 103 ? -8.188 6.345 -8.930 1.00 92.81 103 ARG A C 1
ATOM 858 O O . ARG A 1 103 ? -9.245 6.070 -8.363 1.00 92.81 103 ARG A O 1
ATOM 865 N N . PRO A 1 104 ? -8.166 6.807 -10.197 1.00 93.94 104 PRO A N 1
ATOM 866 C CA . PRO A 1 104 ? -9.401 7.061 -10.934 1.00 93.94 104 PRO A CA 1
ATOM 867 C C . PRO A 1 104 ? -10.236 5.792 -11.143 1.00 93.94 104 PRO A C 1
ATOM 869 O O . PRO A 1 104 ? -11.453 5.835 -10.989 1.00 93.94 104 PRO A O 1
ATOM 872 N N . GLY A 1 105 ? -9.588 4.660 -11.446 1.00 92.56 105 GLY A N 1
ATOM 873 C CA . GLY A 1 105 ? -10.267 3.376 -11.647 1.00 92.56 105 GLY A CA 1
ATOM 874 C C . GLY A 1 105 ? -10.928 2.865 -10.370 1.00 92.56 105 GLY A C 1
ATOM 875 O O . GLY A 1 105 ? -12.098 2.486 -10.376 1.00 92.56 105 GLY A O 1
ATOM 876 N N . CYS A 1 106 ? -10.216 2.959 -9.246 1.00 94.00 106 CYS A N 1
ATOM 877 C CA . CYS A 1 106 ? -10.763 2.606 -7.942 1.00 94.00 106 CYS A CA 1
ATOM 878 C C . CYS A 1 106 ? -11.957 3.487 -7.546 1.00 94.00 106 CYS A C 1
ATOM 880 O O . CYS A 1 106 ? -12.984 2.969 -7.116 1.00 94.00 106 CYS A O 1
ATOM 882 N N . LEU A 1 107 ? -11.859 4.809 -7.721 1.00 94.69 107 LEU A N 1
ATOM 883 C CA . LEU A 1 107 ? -12.963 5.716 -7.393 1.00 94.69 107 LEU A CA 1
ATOM 884 C C . LEU A 1 107 ? -14.197 5.453 -8.266 1.00 94.69 107 LEU A C 1
ATOM 886 O O . LEU A 1 107 ? -15.308 5.447 -7.745 1.00 94.69 107 LEU A O 1
ATOM 890 N N . ALA A 1 108 ? -14.012 5.148 -9.553 1.00 95.38 108 ALA A N 1
ATOM 891 C CA . ALA A 1 108 ? -15.119 4.801 -10.442 1.00 95.38 108 ALA A CA 1
ATOM 892 C C . ALA A 1 108 ? -15.844 3.515 -10.007 1.00 95.38 108 ALA A C 1
ATOM 894 O O . ALA A 1 108 ? -17.074 3.464 -10.024 1.00 95.38 108 ALA A O 1
ATOM 895 N N . ILE A 1 109 ? -15.099 2.483 -9.589 1.00 95.44 109 ILE A N 1
ATOM 896 C CA . ILE A 1 109 ? -15.685 1.251 -9.036 1.00 95.44 109 ILE A CA 1
ATOM 897 C C . ILE A 1 109 ? -16.418 1.562 -7.732 1.00 95.44 109 ILE A C 1
ATOM 899 O O . ILE A 1 109 ? -17.561 1.149 -7.564 1.00 95.44 109 ILE A O 1
ATOM 903 N N . TYR A 1 110 ? -15.795 2.325 -6.833 1.00 96.12 110 TYR A N 1
ATOM 904 C CA . TYR A 1 110 ? -16.406 2.705 -5.564 1.00 96.12 110 TYR A CA 1
ATOM 905 C C . TYR A 1 110 ? -17.743 3.436 -5.766 1.00 96.12 110 TYR A C 1
ATOM 907 O O . TYR A 1 110 ? -18.746 3.051 -5.168 1.00 96.12 110 TYR A O 1
ATOM 915 N N . GLU A 1 111 ? -17.782 4.457 -6.625 1.00 95.81 111 GLU A N 1
ATOM 916 C CA . GLU A 1 111 ? -18.996 5.236 -6.906 1.00 95.81 111 GLU A CA 1
ATOM 917 C C . GLU A 1 111 ? -20.101 4.372 -7.526 1.00 95.81 111 GLU A C 1
ATOM 919 O O . GLU A 1 111 ? -21.257 4.456 -7.105 1.00 95.81 111 GLU A O 1
ATOM 924 N N . LYS A 1 112 ? -19.742 3.508 -8.485 1.00 96.62 112 LYS A N 1
ATOM 925 C CA . LYS A 1 112 ? -20.672 2.574 -9.125 1.00 96.62 112 LYS A CA 1
ATOM 926 C C . LYS A 1 112 ? -21.303 1.626 -8.106 1.00 96.62 112 LYS A C 1
ATOM 928 O O . LYS A 1 112 ? -22.522 1.526 -8.030 1.00 96.62 112 LYS A O 1
ATOM 933 N N . GLU A 1 113 ? -20.480 0.945 -7.319 1.00 96.44 113 GLU A N 1
ATOM 934 C CA . GLU A 1 113 ? -20.943 -0.072 -6.373 1.00 96.44 113 GLU A CA 1
ATOM 935 C C . GLU A 1 113 ? -21.715 0.543 -5.199 1.00 96.44 113 GLU A C 1
ATOM 937 O O . GLU A 1 113 ? -22.706 -0.017 -4.735 1.00 96.44 113 GLU A O 1
ATOM 942 N N . THR A 1 114 ? -21.334 1.749 -4.771 1.00 93.94 114 THR A N 1
ATOM 943 C CA . THR A 1 114 ? -22.093 2.503 -3.764 1.00 93.94 114 THR A CA 1
ATOM 944 C C . THR A 1 114 ? -23.492 2.856 -4.279 1.00 93.94 114 THR A C 1
ATOM 946 O O . THR A 1 114 ? -24.465 2.753 -3.535 1.00 93.94 114 THR A O 1
ATOM 949 N N . ALA A 1 115 ? -23.624 3.233 -5.557 1.00 94.62 115 ALA A N 1
ATOM 950 C CA . ALA A 1 115 ? -24.925 3.508 -6.169 1.00 94.62 115 ALA A CA 1
ATOM 951 C C . ALA A 1 115 ? -25.800 2.247 -6.311 1.00 94.62 115 ALA A C 1
ATOM 953 O O . ALA A 1 115 ? -27.026 2.343 -6.257 1.00 94.62 115 ALA A O 1
ATOM 954 N N . GLU A 1 116 ? -25.180 1.075 -6.463 1.00 94.94 116 GLU A N 1
ATOM 955 C CA . GLU A 1 116 ? -25.857 -0.229 -6.482 1.00 94.94 116 GLU A CA 1
ATOM 956 C C . GLU A 1 116 ? -26.247 -0.723 -5.073 1.00 94.94 116 GLU A C 1
ATOM 958 O O . GLU A 1 116 ? -27.037 -1.659 -4.945 1.00 94.94 116 GLU A O 1
ATOM 963 N N . GLY A 1 117 ? -25.766 -0.057 -4.016 1.00 93.69 117 GLY A N 1
ATOM 964 C CA . GLY A 1 117 ? -26.034 -0.416 -2.623 1.00 93.69 117 GLY A CA 1
ATOM 965 C C . GLY A 1 117 ? -25.150 -1.551 -2.102 1.00 93.69 117 GLY A C 1
ATOM 966 O O . GLY A 1 117 ? -25.527 -2.233 -1.151 1.00 93.69 117 GLY A O 1
ATOM 967 N N . THR A 1 118 ? -23.996 -1.781 -2.730 1.00 94.81 118 THR A N 1
ATOM 968 C CA . THR A 1 118 ? -23.023 -2.785 -2.297 1.00 94.81 118 THR A CA 1
ATOM 969 C C . THR A 1 118 ? -22.349 -2.347 -0.991 1.00 94.81 118 THR A C 1
ATOM 971 O O . THR A 1 118 ? -21.929 -1.203 -0.833 1.00 94.81 118 THR A O 1
ATOM 974 N N . GLU A 1 119 ? -22.206 -3.279 -0.049 1.00 93.69 119 GLU A N 1
ATOM 975 C CA . GLU A 1 119 ? -21.572 -3.024 1.248 1.00 93.69 119 GLU A CA 1
ATOM 976 C C . GLU A 1 119 ? -20.063 -2.761 1.125 1.00 93.69 119 GLU A C 1
ATOM 978 O O . GLU A 1 119 ? -19.361 -3.415 0.345 1.00 93.69 119 GLU A O 1
ATOM 983 N N . LEU A 1 120 ? -19.529 -1.862 1.961 1.00 93.69 120 LEU A N 1
ATOM 984 C CA . LEU A 1 120 ? -18.135 -1.407 1.875 1.00 93.69 120 LEU A CA 1
ATOM 985 C C . LEU A 1 120 ? -17.089 -2.544 1.872 1.00 93.69 120 LEU A C 1
ATOM 987 O O . LEU A 1 120 ? -16.175 -2.482 1.049 1.00 93.69 120 LEU A O 1
ATOM 991 N N . PRO A 1 121 ? -17.189 -3.605 2.703 1.00 94.06 121 PRO A N 1
ATOM 992 C CA . PRO A 1 121 ? -16.239 -4.717 2.653 1.00 94.06 121 PRO A CA 1
ATOM 993 C C . PRO A 1 121 ? -16.219 -5.446 1.302 1.00 94.06 121 PRO A C 1
ATOM 995 O O . PRO A 1 121 ? -15.161 -5.896 0.863 1.00 94.06 121 PRO A O 1
ATOM 998 N N . ALA A 1 122 ? -17.368 -5.547 0.626 1.00 95.25 122 ALA A N 1
ATOM 999 C CA . ALA A 1 122 ? -17.454 -6.151 -0.700 1.00 95.25 122 ALA A CA 1
ATOM 1000 C C . ALA A 1 122 ? -16.846 -5.230 -1.767 1.00 95.25 122 ALA A C 1
ATOM 1002 O O . ALA A 1 122 ? -16.083 -5.701 -2.611 1.00 95.25 122 ALA A O 1
ATOM 1003 N N . ILE A 1 123 ? -17.093 -3.917 -1.672 1.00 95.69 123 ILE A N 1
ATOM 1004 C CA . ILE A 1 123 ? -16.440 -2.919 -2.532 1.00 95.69 123 ILE A CA 1
ATOM 1005 C C . ILE A 1 123 ? -14.917 -3.001 -2.384 1.00 95.69 123 ILE A C 1
ATOM 1007 O O . ILE A 1 123 ? -14.212 -3.072 -3.385 1.00 95.69 123 ILE A O 1
ATOM 1011 N N . ILE A 1 124 ? -14.396 -3.057 -1.154 1.00 94.88 124 ILE A N 1
ATOM 1012 C CA . ILE A 1 124 ? -12.954 -3.197 -0.893 1.00 94.88 124 ILE A CA 1
ATOM 1013 C C . ILE A 1 124 ? -12.384 -4.449 -1.578 1.00 94.88 124 ILE A C 1
ATOM 1015 O O . ILE A 1 124 ? -11.317 -4.381 -2.189 1.00 94.88 124 ILE A O 1
ATOM 1019 N N . GLY A 1 125 ? -13.104 -5.575 -1.532 1.00 93.94 125 GLY A N 1
ATOM 1020 C CA . GLY A 1 125 ? -12.729 -6.788 -2.263 1.00 93.94 125 GLY A CA 1
ATOM 1021 C C . GLY A 1 125 ? -12.597 -6.553 -3.772 1.00 93.94 125 GLY A C 1
ATOM 1022 O O . GLY A 1 125 ? -11.561 -6.864 -4.354 1.00 93.94 125 GLY A O 1
ATOM 1023 N N . LEU A 1 126 ? -13.598 -5.919 -4.391 1.00 94.81 126 LEU A N 1
ATOM 1024 C CA . LEU A 1 126 ? -13.580 -5.590 -5.823 1.00 94.81 126 LEU A CA 1
ATOM 1025 C C . LEU A 1 126 ? -12.440 -4.636 -6.201 1.00 94.81 126 LEU A C 1
ATOM 1027 O O . LEU A 1 126 ? -11.830 -4.777 -7.263 1.00 94.81 126 LEU A O 1
ATOM 1031 N N . LEU A 1 127 ? -12.144 -3.664 -5.337 1.00 94.62 127 LEU A N 1
ATOM 1032 C CA . LEU A 1 127 ? -11.051 -2.721 -5.545 1.00 94.62 127 LEU A CA 1
ATOM 1033 C C . LEU A 1 127 ? -9.695 -3.417 -5.508 1.00 94.62 127 LEU A C 1
ATOM 1035 O O . LEU A 1 127 ? -8.847 -3.123 -6.349 1.00 94.62 127 LEU A O 1
ATOM 1039 N N . ARG A 1 128 ? -9.497 -4.366 -4.590 1.00 92.06 128 ARG A N 1
ATOM 1040 C CA . ARG A 1 128 ? -8.277 -5.177 -4.556 1.00 92.06 128 ARG A CA 1
ATOM 1041 C C . ARG A 1 128 ? -8.099 -5.985 -5.836 1.00 92.06 128 ARG A C 1
ATOM 1043 O O . ARG A 1 128 ? -7.042 -5.893 -6.450 1.00 92.06 128 ARG A O 1
ATOM 1050 N N . ASP A 1 129 ? -9.143 -6.670 -6.294 1.00 93.19 129 ASP A N 1
ATOM 1051 C CA . ASP A 1 129 ? -9.096 -7.439 -7.545 1.00 93.19 129 ASP A CA 1
ATOM 1052 C C . ASP A 1 129 ? -8.827 -6.544 -8.769 1.00 93.19 129 ASP A C 1
ATOM 1054 O O . ASP A 1 129 ? -8.238 -6.970 -9.765 1.00 93.19 129 ASP A O 1
ATOM 1058 N N . HIS A 1 130 ? -9.293 -5.294 -8.745 1.00 93.50 130 HIS A N 1
ATOM 1059 C CA . HIS A 1 130 ? -8.977 -4.314 -9.781 1.00 93.50 130 HIS A CA 1
ATOM 1060 C C . HIS A 1 130 ? -7.511 -3.877 -9.723 1.00 93.50 130 HIS A C 1
ATOM 1062 O O . HIS A 1 130 ? -6.827 -3.958 -10.740 1.00 93.50 130 HIS A O 1
ATOM 1068 N N . VAL A 1 131 ? -7.020 -3.472 -8.549 1.00 91.88 131 VAL A N 1
ATOM 1069 C CA . VAL A 1 131 ? -5.627 -3.050 -8.359 1.00 91.88 131 VAL A CA 1
ATOM 1070 C C . VAL A 1 131 ? -4.665 -4.169 -8.748 1.00 91.88 131 VAL A C 1
ATOM 1072 O O . VAL A 1 131 ? -3.767 -3.929 -9.547 1.00 91.88 131 VAL A O 1
ATOM 1075 N N . GLU A 1 132 ? -4.881 -5.394 -8.264 1.00 90.38 132 GLU A N 1
ATOM 1076 C CA . GLU A 1 132 ? -4.019 -6.544 -8.566 1.00 90.38 132 GLU A CA 1
ATOM 1077 C C . GLU A 1 132 ? -3.904 -6.783 -10.085 1.00 90.38 132 GLU A C 1
ATOM 1079 O O . GLU A 1 132 ? -2.800 -6.978 -10.600 1.00 90.38 132 GLU A O 1
ATOM 1084 N N . ARG A 1 133 ? -5.017 -6.675 -10.827 1.00 91.00 133 ARG A N 1
ATOM 1085 C CA . ARG A 1 133 ? -5.023 -6.801 -12.295 1.00 91.00 133 ARG A CA 1
ATOM 1086 C C . ARG A 1 133 ? -4.296 -5.653 -12.987 1.00 91.00 133 ARG A C 1
ATOM 1088 O O . ARG A 1 133 ? -3.456 -5.897 -13.849 1.00 91.00 133 ARG A O 1
ATOM 1095 N N . GLU A 1 134 ? -4.605 -4.408 -12.641 1.00 91.50 134 GLU A N 1
ATOM 1096 C CA . GLU A 1 134 ? -3.986 -3.243 -13.287 1.00 91.50 134 GLU A CA 1
ATOM 1097 C C . GLU A 1 134 ? -2.478 -3.172 -13.018 1.00 91.50 134 GLU A C 1
ATOM 1099 O O . GLU A 1 134 ? -1.692 -2.809 -13.894 1.00 91.50 134 GLU A O 1
ATOM 1104 N N . GLU A 1 135 ? -2.035 -3.573 -11.827 1.00 88.75 135 GLU A N 1
ATOM 1105 C CA . GLU A 1 135 ? -0.613 -3.662 -11.518 1.00 88.75 135 GLU A CA 1
ATOM 1106 C C . GLU A 1 135 ? 0.120 -4.706 -12.360 1.00 88.75 135 GLU A C 1
ATOM 1108 O O . GLU A 1 135 ? 1.273 -4.477 -12.744 1.00 88.75 135 GLU A O 1
ATOM 1113 N N . GLU A 1 136 ? -0.525 -5.835 -12.654 1.00 88.31 136 GLU A N 1
ATOM 1114 C CA . GLU A 1 136 ? 0.018 -6.848 -13.555 1.00 88.31 136 GLU A CA 1
ATOM 1115 C C . GLU A 1 136 ? 0.166 -6.294 -14.977 1.00 88.31 136 GLU A C 1
ATOM 1117 O O . GLU A 1 136 ? 1.242 -6.408 -15.571 1.00 88.31 136 GLU A O 1
ATOM 1122 N N . TRP A 1 137 ? -0.856 -5.600 -15.486 1.00 87.94 137 TRP A N 1
ATOM 1123 C CA . TRP A 1 137 ? -0.795 -4.933 -16.790 1.00 87.94 137 TRP A CA 1
ATOM 1124 C C . TRP A 1 137 ? 0.330 -3.901 -16.867 1.00 87.94 137 TRP A C 1
ATOM 1126 O O . TRP A 1 137 ? 1.130 -3.928 -17.805 1.00 87.94 137 TRP A O 1
ATOM 1136 N N . LEU A 1 138 ? 0.448 -3.037 -15.856 1.00 87.25 138 LEU A N 1
ATOM 1137 C CA . LEU A 1 138 ? 1.517 -2.040 -15.778 1.00 87.25 138 LEU A CA 1
ATOM 1138 C C . LEU A 1 138 ? 2.901 -2.691 -15.747 1.00 87.25 138 LEU A C 1
ATOM 1140 O O . LEU A 1 138 ? 3.830 -2.199 -16.389 1.00 87.25 138 LEU A O 1
ATOM 1144 N N . ARG A 1 139 ? 3.054 -3.806 -15.027 1.00 88.00 139 ARG A N 1
ATOM 1145 C CA . ARG A 1 139 ? 4.318 -4.547 -14.975 1.00 88.00 139 ARG A CA 1
ATOM 1146 C C . ARG A 1 139 ? 4.693 -5.091 -16.352 1.00 88.00 139 ARG A C 1
ATOM 1148 O O . ARG A 1 139 ? 5.824 -4.889 -16.790 1.00 88.00 139 ARG A O 1
ATOM 1155 N N . LEU A 1 140 ? 3.751 -5.730 -17.046 1.00 91.25 140 LEU A N 1
ATOM 1156 C CA . LEU A 1 140 ? 3.973 -6.266 -18.391 1.00 91.25 140 LEU A CA 1
ATOM 1157 C C . LEU A 1 140 ? 4.328 -5.157 -19.387 1.00 91.25 140 LEU A C 1
ATOM 1159 O O . LEU A 1 140 ? 5.292 -5.286 -20.145 1.00 91.25 140 LEU A O 1
ATOM 1163 N N . GLU A 1 141 ? 3.613 -4.033 -19.341 1.00 90.31 141 GLU A N 1
ATOM 1164 C CA . GLU A 1 141 ? 3.888 -2.892 -20.210 1.00 90.31 141 GLU A CA 1
ATOM 1165 C C . GLU A 1 141 ? 5.284 -2.299 -19.951 1.00 90.31 141 GLU A C 1
ATOM 1167 O O . GLU A 1 141 ? 6.038 -2.022 -20.890 1.00 90.31 141 GLU A O 1
ATOM 1172 N N . GLN A 1 142 ? 5.666 -2.135 -18.683 1.00 88.88 142 GLN A N 1
ATOM 1173 C CA . GLN A 1 142 ? 6.995 -1.650 -18.307 1.00 88.88 142 GLN A CA 1
ATOM 1174 C C . GLN A 1 142 ? 8.100 -2.609 -18.753 1.00 88.88 142 GLN A C 1
ATOM 1176 O O . GLN A 1 142 ? 9.126 -2.158 -19.270 1.00 88.88 142 GLN A O 1
ATOM 1181 N N . GLU A 1 143 ? 7.898 -3.919 -18.611 1.00 90.75 143 GLU A N 1
ATOM 1182 C CA . GLU A 1 143 ? 8.845 -4.919 -19.099 1.00 90.75 143 GLU A CA 1
ATOM 1183 C C . GLU A 1 143 ? 9.026 -4.854 -20.615 1.00 90.75 143 GLU A C 1
ATOM 1185 O O . GLU A 1 143 ? 10.156 -4.933 -21.106 1.00 90.75 143 GLU A O 1
ATOM 1190 N N . GLU A 1 144 ? 7.941 -4.704 -21.373 1.00 91.69 144 GLU A N 1
ATOM 1191 C CA . GLU A 1 144 ? 8.020 -4.550 -22.823 1.00 91.69 144 GLU A CA 1
ATOM 1192 C C . GLU A 1 144 ? 8.749 -3.271 -23.221 1.00 91.69 144 GLU A C 1
ATOM 1194 O O . GLU A 1 144 ? 9.649 -3.315 -24.064 1.00 91.69 144 GLU A O 1
ATOM 1199 N N . ARG A 1 145 ? 8.405 -2.139 -22.597 1.00 91.06 145 ARG A N 1
ATOM 1200 C CA . ARG A 1 145 ? 9.079 -0.856 -22.837 1.00 91.06 145 ARG A CA 1
ATOM 1201 C C . ARG A 1 145 ? 10.568 -0.953 -22.521 1.00 91.06 145 ARG A C 1
ATOM 1203 O O . ARG A 1 145 ? 11.392 -0.506 -23.316 1.00 91.06 145 ARG A O 1
ATOM 1210 N N . TYR A 1 146 ? 10.925 -1.598 -21.412 1.00 89.25 146 TYR A N 1
ATOM 1211 C CA . TYR A 1 146 ? 12.316 -1.827 -21.040 1.00 89.25 146 TYR A CA 1
ATOM 1212 C C . TYR A 1 146 ? 13.044 -2.709 -22.063 1.00 89.25 146 TYR A C 1
ATOM 1214 O O . TYR A 1 146 ? 14.142 -2.363 -22.503 1.00 89.25 146 TYR A O 1
ATOM 1222 N N . LYS A 1 147 ? 12.431 -3.818 -22.501 1.00 91.69 147 LYS A N 1
ATOM 1223 C CA . LYS A 1 147 ? 12.990 -4.705 -23.537 1.00 91.69 147 LYS A CA 1
ATOM 1224 C C . LYS A 1 147 ? 13.213 -3.955 -24.855 1.00 91.69 147 LYS A C 1
ATOM 1226 O O . LYS A 1 147 ? 14.290 -4.084 -25.435 1.00 91.69 147 LYS A O 1
ATOM 1231 N N . ARG A 1 148 ? 12.245 -3.141 -25.293 1.00 91.88 148 ARG A N 1
ATOM 1232 C CA . ARG A 1 148 ? 12.349 -2.320 -26.514 1.00 91.88 148 ARG A CA 1
ATOM 1233 C C . ARG A 1 148 ? 13.451 -1.272 -26.398 1.00 91.88 148 ARG A C 1
ATOM 1235 O O . ARG A 1 148 ? 14.334 -1.247 -27.245 1.00 91.88 148 ARG A O 1
ATOM 1242 N N . SER A 1 149 ? 13.482 -0.500 -25.313 1.00 89.69 149 SER A N 1
ATOM 1243 C CA . SER A 1 149 ? 14.526 0.508 -25.082 1.00 89.69 149 SER A CA 1
ATOM 1244 C C . SER A 1 149 ? 15.928 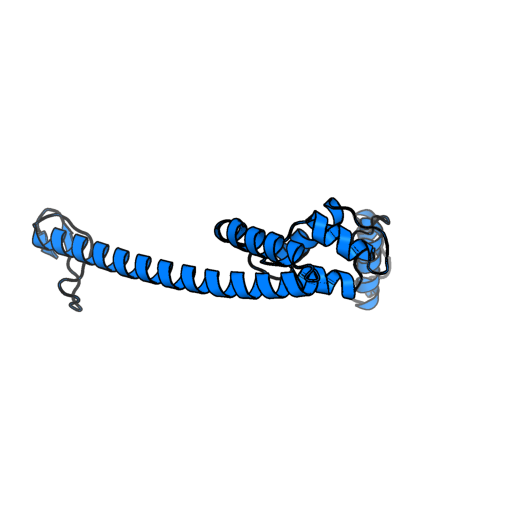-0.113 -25.046 1.00 89.69 149 SER A C 1
ATOM 1246 O O . SER A 1 149 ? 16.858 0.406 -25.655 1.00 89.69 149 SER A O 1
ATOM 1248 N N . ARG A 1 150 ? 16.089 -1.282 -24.412 1.00 89.12 150 ARG A N 1
ATOM 1249 C CA . ARG A 1 150 ? 17.364 -2.018 -24.390 1.00 89.12 150 ARG A CA 1
ATOM 1250 C C . ARG A 1 150 ? 17.800 -2.490 -25.774 1.00 89.12 150 ARG A C 1
ATOM 1252 O O . ARG A 1 150 ? 19.000 -2.501 -26.061 1.00 89.12 150 ARG A O 1
ATOM 1259 N N . GLU A 1 151 ? 16.848 -2.916 -26.595 1.00 88.56 151 GLU A N 1
ATOM 1260 C CA . GLU A 1 151 ? 17.080 -3.331 -27.974 1.00 88.56 151 GLU A CA 1
ATOM 1261 C C . GLU A 1 151 ? 17.470 -2.134 -28.850 1.00 88.56 151 GLU A C 1
ATOM 1263 O O . GLU A 1 151 ? 18.487 -2.191 -29.540 1.00 88.56 151 GLU A O 1
ATOM 1268 N N . GLU A 1 152 ? 16.739 -1.024 -28.749 1.00 90.25 152 GLU A N 1
ATOM 1269 C CA . GLU A 1 152 ? 17.028 0.239 -29.437 1.00 90.25 152 GLU A CA 1
ATOM 1270 C C . GLU A 1 152 ? 18.405 0.787 -29.052 1.00 90.25 152 GLU A C 1
ATOM 1272 O O . GLU A 1 152 ? 19.211 1.100 -29.926 1.00 90.25 152 GLU A O 1
ATOM 1277 N N . ASP A 1 153 ? 18.739 0.805 -27.760 1.00 87.69 153 ASP A N 1
ATOM 1278 C CA . ASP A 1 153 ? 20.057 1.207 -27.264 1.00 87.69 153 ASP A CA 1
ATOM 1279 C C . ASP A 1 153 ? 21.175 0.298 -27.778 1.00 87.69 153 ASP A C 1
ATOM 1281 O O . ASP A 1 153 ? 22.320 0.736 -27.946 1.00 87.69 153 ASP A O 1
ATOM 1285 N N . ARG A 1 154 ? 20.890 -0.995 -27.976 1.00 86.62 154 ARG A N 1
ATOM 1286 C CA . ARG A 1 154 ? 21.852 -1.933 -28.561 1.00 86.62 154 ARG A CA 1
ATOM 1287 C C . ARG A 1 154 ? 22.058 -1.622 -30.040 1.00 86.62 154 ARG A C 1
ATOM 1289 O O . ARG A 1 154 ? 23.205 -1.455 -30.447 1.00 86.62 154 ARG A O 1
ATOM 12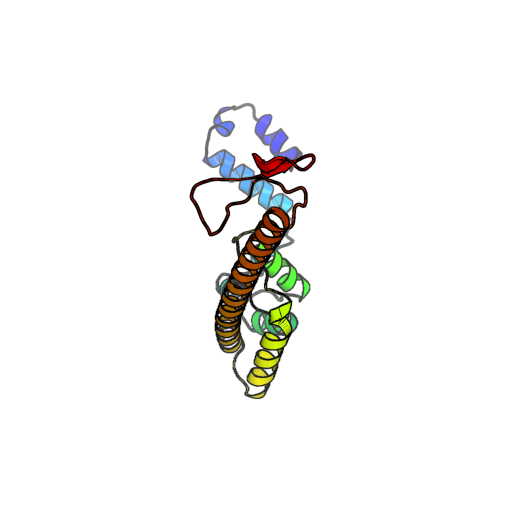96 N N . ILE A 1 155 ? 20.975 -1.480 -30.804 1.00 88.56 155 ILE A N 1
ATOM 1297 C CA . ILE A 1 155 ? 21.010 -1.155 -32.235 1.00 88.56 155 ILE A CA 1
ATOM 1298 C C . ILE A 1 155 ? 21.697 0.197 -32.456 1.00 88.56 155 ILE A C 1
ATOM 1300 O O . ILE A 1 155 ? 22.575 0.306 -33.304 1.00 88.56 155 ILE A O 1
ATOM 1304 N N . ALA A 1 156 ? 21.381 1.220 -31.662 1.00 89.00 156 ALA A N 1
ATOM 1305 C CA . ALA A 1 156 ? 21.985 2.544 -31.776 1.00 89.00 156 ALA A CA 1
ATOM 1306 C C . ALA A 1 156 ? 23.501 2.515 -31.532 1.00 89.00 156 ALA A C 1
ATOM 1308 O O . ALA A 1 156 ? 24.259 3.195 -32.225 1.00 89.00 156 ALA A O 1
ATOM 1309 N N . ARG A 1 157 ? 23.965 1.717 -30.562 1.00 85.81 157 ARG A N 1
ATOM 1310 C CA . ARG A 1 157 ? 25.401 1.521 -30.318 1.00 85.81 157 ARG A CA 1
ATOM 1311 C C . ARG A 1 157 ? 26.077 0.759 -31.456 1.00 85.81 157 ARG A C 1
ATOM 1313 O O . ARG A 1 157 ? 27.169 1.143 -31.867 1.00 85.81 157 ARG A O 1
ATOM 1320 N N . GLU A 1 158 ? 25.423 -0.270 -31.984 1.00 88.06 158 GLU A N 1
ATOM 1321 C CA . GLU A 1 158 ? 25.909 -1.042 -33.130 1.00 88.06 158 GLU A CA 1
ATOM 1322 C C . GLU A 1 158 ? 26.036 -0.166 -34.386 1.00 88.06 158 GLU A C 1
ATOM 1324 O O . GLU A 1 158 ? 27.076 -0.164 -35.042 1.00 88.06 158 GLU A O 1
ATOM 1329 N N . GLN A 1 159 ? 25.032 0.668 -34.661 1.00 87.75 159 GLN A N 1
ATOM 1330 C CA . GLN A 1 159 ? 25.056 1.619 -35.773 1.00 87.75 159 GLN A CA 1
ATOM 1331 C C . GLN A 1 159 ? 26.169 2.663 -35.628 1.00 87.75 159 GLN A C 1
ATOM 1333 O O . GLN A 1 159 ? 26.809 3.001 -36.620 1.00 87.75 159 GLN A O 1
ATOM 1338 N N . ARG A 1 160 ? 26.461 3.144 -34.409 1.00 87.69 160 ARG A N 1
ATOM 1339 C CA . ARG A 1 160 ? 27.609 4.043 -34.173 1.00 87.69 160 ARG A CA 1
ATOM 1340 C C . ARG A 1 160 ? 28.946 3.373 -34.483 1.00 87.69 160 ARG A C 1
ATOM 1342 O O . ARG A 1 160 ? 29.802 3.998 -35.100 1.00 87.69 160 ARG A O 1
ATOM 1349 N N . LEU A 1 161 ? 29.117 2.113 -34.080 1.00 86.88 161 LEU A N 1
ATOM 1350 C CA . LEU A 1 161 ? 30.332 1.352 -34.375 1.00 86.88 161 LEU A CA 1
ATOM 1351 C C . LEU A 1 161 ? 30.525 1.187 -35.893 1.00 86.88 161 LEU A C 1
ATOM 1353 O O . LEU A 1 161 ? 31.618 1.442 -36.411 1.00 86.88 161 LEU A O 1
ATOM 1357 N N . LEU A 1 162 ? 29.455 0.794 -36.596 1.00 87.50 162 LEU A N 1
ATOM 1358 C CA . LEU A 1 162 ? 29.447 0.584 -38.046 1.00 87.50 162 LEU A CA 1
ATOM 1359 C C . LEU A 1 162 ? 29.672 1.881 -38.834 1.00 87.50 162 LEU A C 1
ATOM 1361 O O . LEU A 1 162 ? 30.365 1.860 -39.849 1.00 87.50 162 LEU A O 1
ATOM 1365 N N . SER A 1 163 ? 29.137 3.009 -38.362 1.00 87.25 163 SER A N 1
ATOM 1366 C CA . SER A 1 163 ? 29.223 4.296 -39.061 1.00 87.25 163 SER A CA 1
ATOM 1367 C C . SER A 1 163 ? 30.586 4.980 -38.976 1.00 87.25 163 SER A C 1
ATOM 1369 O O . SER A 1 163 ? 30.802 5.980 -39.657 1.00 87.25 163 SER A O 1
ATOM 1371 N N . GLY A 1 164 ? 31.518 4.474 -38.164 1.00 84.25 164 GLY A N 1
ATOM 1372 C CA . GLY A 1 164 ? 32.816 5.128 -37.991 1.00 84.25 164 GLY A CA 1
ATOM 1373 C C . GLY A 1 164 ? 32.945 5.993 -36.746 1.00 84.25 164 GLY A C 1
ATOM 1374 O O . GLY A 1 164 ? 34.046 6.462 -36.468 1.00 84.25 164 GLY A O 1
ATOM 1375 N N . ALA A 1 165 ? 31.857 6.203 -36.005 1.00 86.94 165 ALA A N 1
ATOM 1376 C CA . ALA A 1 165 ? 31.850 7.074 -34.840 1.00 86.94 165 ALA A CA 1
ATOM 1377 C C . ALA A 1 165 ? 32.487 6.399 -33.616 1.00 86.94 165 ALA A C 1
ATOM 1379 O O . ALA A 1 165 ? 32.411 5.181 -33.441 1.00 86.94 165 ALA A O 1
ATOM 1380 N N . ASP A 1 166 ? 33.084 7.205 -32.738 1.00 86.50 166 ASP A N 1
ATOM 1381 C CA . ASP A 1 166 ? 33.606 6.716 -31.464 1.00 86.50 166 ASP A CA 1
ATOM 1382 C C . ASP A 1 166 ? 32.462 6.172 -30.588 1.00 86.50 166 ASP A C 1
ATOM 1384 O O . ASP A 1 166 ? 31.403 6.790 -30.426 1.00 86.50 166 ASP A O 1
ATOM 1388 N N . CYS A 1 167 ? 32.665 4.985 -30.018 1.00 87.19 167 CYS A N 1
ATOM 1389 C CA . CYS A 1 167 ? 31.664 4.291 -29.221 1.00 87.19 167 CYS A CA 1
ATOM 1390 C C . CYS A 1 167 ? 32.302 3.478 -28.089 1.00 87.19 167 CYS A C 1
ATOM 1392 O O . CYS A 1 167 ? 33.388 2.910 -28.219 1.00 87.19 167 CYS A O 1
ATOM 1394 N N . LYS A 1 168 ? 31.586 3.378 -26.963 1.00 86.56 168 LYS A N 1
ATOM 1395 C CA . LYS A 1 168 ? 31.957 2.480 -25.858 1.00 86.56 168 LYS A CA 1
ATOM 1396 C C . LYS A 1 168 ? 31.794 1.012 -26.279 1.00 86.56 168 LYS A C 1
ATOM 1398 O O . LYS A 1 168 ? 31.175 0.725 -27.305 1.00 86.56 168 LYS A O 1
ATOM 1403 N N . TRP A 1 169 ? 32.308 0.099 -25.453 1.00 88.94 169 TRP A N 1
ATOM 1404 C CA . TRP A 1 169 ? 32.192 -1.349 -25.642 1.00 88.94 169 TRP A CA 1
ATOM 1405 C C . TRP A 1 169 ? 30.774 -1.774 -26.048 1.00 88.94 169 TRP A C 1
ATOM 1407 O O . TRP A 1 169 ? 29.799 -1.538 -25.330 1.00 88.94 169 TRP A O 1
ATOM 1417 N N . THR A 1 170 ? 30.677 -2.384 -27.225 1.00 88.38 170 THR A N 1
ATOM 1418 C CA . THR A 1 170 ? 29.439 -2.792 -27.889 1.00 88.38 170 THR A CA 1
ATOM 1419 C C . THR A 1 170 ? 29.652 -4.140 -28.575 1.00 88.38 170 THR A C 1
ATOM 1421 O O . THR A 1 170 ? 30.717 -4.398 -29.129 1.00 88.38 170 THR A O 1
ATOM 1424 N N . GLN A 1 171 ? 28.646 -5.010 -28.544 1.00 86.56 171 GLN A N 1
ATOM 1425 C CA . GLN A 1 171 ? 28.653 -6.268 -29.291 1.00 86.56 171 GLN A CA 1
ATOM 1426 C C . GLN A 1 171 ? 28.024 -6.058 -30.668 1.00 86.56 171 GLN A C 1
ATOM 1428 O O . GLN A 1 171 ? 26.930 -5.504 -30.767 1.00 86.56 171 GLN A O 1
ATOM 1433 N N . LEU A 1 172 ? 28.693 -6.536 -31.713 1.00 83.00 172 LEU A N 1
ATOM 1434 C CA . LEU A 1 172 ? 28.170 -6.565 -33.079 1.00 83.00 172 LEU A CA 1
ATOM 1435 C C . LEU A 1 172 ? 27.321 -7.829 -33.261 1.00 83.00 172 LEU A C 1
ATOM 1437 O O . LEU A 1 172 ? 27.798 -8.906 -32.916 1.00 83.00 172 LEU A O 1
ATOM 1441 N N . GLN A 1 173 ? 26.085 -7.732 -33.761 1.00 82.56 173 GLN A N 1
ATOM 1442 C CA . GLN A 1 173 ? 25.208 -8.884 -34.049 1.00 82.56 173 GLN A CA 1
ATOM 1443 C C . GLN A 1 173 ? 25.091 -9.930 -32.918 1.00 82.56 173 GLN A C 1
ATOM 1445 O O . GLN A 1 173 ? 24.968 -11.126 -33.174 1.00 82.56 173 GLN A O 1
ATOM 1450 N N . LYS A 1 174 ? 25.137 -9.496 -31.649 1.00 78.25 174 LYS A N 1
ATOM 1451 C CA . LYS A 1 174 ? 25.167 -10.389 -30.468 1.00 78.25 174 LYS A CA 1
ATOM 1452 C C . LYS A 1 174 ? 26.358 -11.367 -30.453 1.00 78.25 174 LYS A C 1
ATOM 1454 O O . LYS A 1 174 ? 26.280 -12.413 -29.811 1.00 78.25 174 LYS A O 1
ATOM 1459 N N . SER A 1 175 ? 27.458 -11.048 -31.138 1.00 84.56 175 SER A N 1
ATOM 1460 C CA . SER A 1 175 ? 28.681 -11.845 -31.056 1.00 84.56 175 SER A CA 1
ATOM 1461 C C . SER A 1 175 ? 29.216 -11.856 -29.615 1.00 84.56 175 SER A C 1
ATOM 1463 O O . SER A 1 175 ? 29.028 -10.880 -28.878 1.00 84.56 175 SER A O 1
ATOM 1465 N N . PRO A 1 176 ? 29.934 -12.917 -29.209 1.00 85.56 176 PRO A N 1
ATOM 1466 C CA . PRO A 1 176 ? 30.580 -12.965 -27.899 1.00 85.56 176 PRO A CA 1
ATOM 1467 C C . PRO A 1 176 ? 31.710 -11.930 -27.761 1.00 85.56 176 PRO A C 1
ATOM 1469 O O . PRO A 1 176 ? 32.127 -11.621 -26.645 1.00 85.56 176 PRO A O 1
ATOM 1472 N N . HIS A 1 177 ? 32.195 -11.378 -28.877 1.00 87.38 177 HIS A N 1
ATOM 1473 C CA . HIS A 1 177 ? 33.246 -10.371 -28.911 1.00 87.38 177 HIS A CA 1
ATOM 1474 C C . HIS A 1 177 ? 32.683 -8.964 -28.713 1.00 87.38 177 HIS A C 1
ATOM 1476 O O . HIS A 1 177 ? 31.644 -8.588 -29.267 1.00 87.38 177 HIS A O 1
ATOM 1482 N N . TRP A 1 178 ? 33.409 -8.188 -27.916 1.00 88.00 178 TRP A N 1
ATOM 1483 C CA . TRP A 1 178 ? 33.132 -6.788 -27.645 1.00 88.00 178 TRP A CA 1
ATOM 1484 C C . TRP A 1 178 ? 34.072 -5.925 -28.464 1.00 88.00 178 TRP A C 1
ATOM 1486 O O . TRP A 1 178 ? 35.266 -6.198 -28.512 1.00 88.00 178 TRP A O 1
ATOM 1496 N N . TYR A 1 179 ? 33.521 -4.873 -29.050 1.00 87.94 179 TYR A N 1
ATOM 1497 C CA . TYR A 1 179 ? 34.259 -3.904 -29.841 1.00 87.94 179 TYR A CA 1
ATOM 1498 C C . TYR A 1 179 ? 34.071 -2.516 -29.248 1.00 87.94 179 TYR A C 1
ATOM 1500 O O . TYR A 1 179 ? 32.988 -2.182 -28.759 1.00 87.94 179 TYR A O 1
ATOM 1508 N N . CYS A 1 180 ? 35.089 -1.674 -29.306 1.00 89.81 180 CYS A N 1
ATOM 1509 C CA . CYS A 1 180 ? 34.939 -0.248 -29.051 1.00 89.81 180 CYS A CA 1
ATOM 1510 C C . CYS A 1 180 ? 35.656 0.562 -30.123 1.00 89.81 180 CYS A C 1
ATOM 1512 O O . CYS A 1 180 ? 36.526 0.055 -30.830 1.00 89.81 180 CYS A O 1
ATOM 1514 N N . ARG A 1 181 ? 35.275 1.830 -30.264 1.00 87.75 181 ARG A N 1
ATOM 1515 C CA . ARG A 1 181 ? 35.943 2.743 -31.185 1.00 87.75 181 ARG A CA 1
ATOM 1516 C C . ARG A 1 181 ? 36.347 4.000 -30.445 1.00 87.75 181 ARG A C 1
ATOM 1518 O O . ARG A 1 181 ? 35.509 4.633 -29.805 1.00 87.75 181 ARG A O 1
ATOM 1525 N N . ALA A 1 182 ? 37.630 4.318 -30.502 1.00 88.94 182 ALA A N 1
ATOM 1526 C CA . ALA A 1 182 ? 38.197 5.495 -29.866 1.00 88.94 182 ALA A CA 1
ATOM 1527 C C . ALA A 1 182 ? 39.236 6.116 -30.797 1.00 88.94 182 ALA A C 1
ATOM 1529 O O . ALA A 1 182 ? 40.105 5.410 -31.320 1.00 88.94 182 ALA A O 1
ATOM 1530 N N . ASN A 1 183 ? 39.158 7.434 -30.998 1.00 86.62 183 ASN A N 1
ATOM 1531 C CA . ASN A 1 183 ? 40.039 8.174 -31.900 1.00 86.62 183 ASN A CA 1
ATOM 1532 C C . ASN A 1 183 ? 40.059 7.570 -33.321 1.00 86.62 183 ASN A C 1
ATOM 1534 O O . ASN A 1 183 ? 41.113 7.464 -33.952 1.00 86.62 183 ASN A O 1
ATOM 1538 N N . GLY A 1 184 ? 38.901 7.102 -33.806 1.00 78.75 184 GLY A N 1
ATOM 1539 C CA . GLY A 1 184 ? 38.740 6.540 -35.152 1.00 78.75 184 GLY A CA 1
ATOM 1540 C C . GLY A 1 184 ? 39.263 5.108 -35.356 1.00 78.75 184 GLY A C 1
ATOM 1541 O O . GLY A 1 184 ? 39.041 4.540 -36.431 1.00 78.75 184 GLY A O 1
ATOM 1542 N N . ARG A 1 185 ? 39.891 4.487 -34.346 1.00 84.69 185 ARG A N 1
ATOM 1543 C CA . ARG A 1 185 ? 40.380 3.094 -34.381 1.00 84.69 185 ARG A CA 1
ATOM 1544 C C . ARG A 1 185 ? 39.439 2.152 -33.636 1.00 84.69 185 ARG A C 1
ATOM 1546 O O . ARG A 1 185 ? 38.938 2.510 -32.573 1.00 84.69 185 ARG A O 1
ATOM 1553 N N . THR A 1 186 ? 39.227 0.959 -34.189 1.00 87.00 186 THR A N 1
ATOM 1554 C CA . THR A 1 186 ? 38.418 -0.106 -33.574 1.00 87.00 186 THR A CA 1
ATOM 1555 C C . THR A 1 186 ? 39.311 -1.041 -32.758 1.00 87.00 186 THR A C 1
ATOM 1557 O O . THR A 1 186 ? 40.363 -1.448 -33.253 1.00 87.00 186 THR A O 1
ATOM 1560 N N . TYR A 1 187 ? 38.884 -1.373 -31.540 1.00 84.44 187 TYR A N 1
ATOM 1561 C CA . TYR A 1 187 ? 39.551 -2.265 -30.586 1.00 84.44 187 TYR A CA 1
ATOM 1562 C C . TYR A 1 187 ? 38.617 -3.381 -30.137 1.00 84.44 187 TYR A C 1
ATOM 1564 O O . TYR A 1 187 ? 37.389 -3.122 -30.101 1.00 84.44 187 TYR A O 1
#